Protein AF-A0AAU3L095-F1 (afdb_monomer_lite)

Radius of gyration: 28.67 Å; chains: 1; bounding box: 86×50×58 Å

Sequence (293 aa):
MWFRIGAVLDLADAGPAIMKELERRGIISNSSDAFGRLYRLYEAVRVPKPMNYFLVDDQDPDKVLEIFVRVNSGGTTLSYSDLLLSMATNQWKELDAREEVRSLVTELNSNAGRQFSFSKDVVLKTALAIADVDVRFKVTNFTQGNMAKVEAAWPQIKGALLQAATLLQQFGFTDRNLTANSVIIPVAHYLHLRGATDSYLNSSADAADRSVLQGWVTRSLIKRGIWGSGLDTTLTRLREVLTGNTIGSFPAVEIEAAVAAVGKSLSFDAAEIDELLNLKYAGQRTFSVLSVL

Foldseek 3Di:
DDDDLVCLVVQPDLPVSQQVVCVVVVNDPVSVVSSVVSSVSNCVPPVDDDDPDDDDPDPFPQVVLVVVQVVCVVDPRDDLLNVLLVLLCVLDDPDRSVVLLVVLQCCLDPPPNAHARADSLLLVLLLCLQLVFQSDSGSVRSDSVNSVSSNVCVVLSSQLLNVLSVLCVVLVDHHQQQQASNLSSLSSNLCSLQVHDVCCSPPPVNVVQSVLSSLLSLLCRLQPPLCDPPNSVLSVQSSVQSVVCSDDGDPSVSSQVSCVVVVRHSDDDPVSVVVLVPDDPSHSSVVSSVSVD

Structure (mmCIF, N/CA/C/O backbone):
data_AF-A0AAU3L095-F1
#
_entry.id   AF-A0AAU3L095-F1
#
loop_
_atom_site.group_PDB
_atom_site.id
_atom_site.type_symbol
_atom_site.label_atom_id
_atom_site.label_alt_id
_atom_site.label_comp_id
_atom_site.label_asym_id
_atom_site.label_entity_id
_atom_site.label_seq_id
_atom_site.pdbx_PDB_ins_code
_atom_site.Cartn_x
_atom_site.Cartn_y
_atom_site.Cartn_z
_atom_site.occupancy
_atom_site.B_iso_or_equiv
_atom_site.auth_seq_id
_atom_site.auth_comp_id
_atom_site.auth_asym_id
_atom_site.auth_atom_id
_atom_site.pdbx_PDB_model_num
ATOM 1 N N . MET A 1 1 ? 56.750 -9.928 -16.706 1.00 63.06 1 MET A N 1
ATOM 2 C CA . MET A 1 1 ? 56.769 -8.956 -17.820 1.00 63.06 1 MET A CA 1
ATOM 3 C C . MET A 1 1 ? 55.719 -7.896 -17.546 1.00 63.06 1 MET A C 1
ATOM 5 O O . MET A 1 1 ? 54.590 -8.262 -17.249 1.00 63.06 1 MET A O 1
ATOM 9 N N . TRP A 1 2 ? 56.086 -6.619 -17.631 1.00 76.69 2 TRP A N 1
ATOM 10 C CA . TRP A 1 2 ? 55.124 -5.518 -17.649 1.00 76.69 2 TRP A CA 1
ATOM 11 C C . TRP A 1 2 ? 54.752 -5.201 -19.101 1.00 76.69 2 TRP A C 1
ATOM 13 O O . TRP A 1 2 ? 55.631 -5.000 -19.941 1.00 76.69 2 TRP A O 1
ATOM 23 N N . PHE A 1 3 ? 53.455 -5.175 -19.400 1.00 84.25 3 PHE A N 1
ATOM 24 C CA . PHE A 1 3 ? 52.911 -4.798 -20.703 1.00 84.25 3 PHE A CA 1
ATOM 25 C C . PHE A 1 3 ? 51.840 -3.727 -20.488 1.00 84.25 3 PHE A C 1
ATOM 27 O O . PHE A 1 3 ? 50.967 -3.879 -19.635 1.00 84.25 3 PHE A O 1
ATOM 34 N N . ARG A 1 4 ? 51.923 -2.616 -21.227 1.00 87.31 4 ARG A N 1
ATOM 35 C CA . ARG A 1 4 ? 50.953 -1.521 -21.117 1.00 87.31 4 ARG A CA 1
ATOM 36 C C . ARG A 1 4 ? 49.634 -1.985 -21.726 1.00 87.31 4 ARG A C 1
ATOM 38 O O . ARG A 1 4 ? 49.596 -2.242 -22.920 1.00 87.31 4 ARG A O 1
ATOM 45 N N . ILE A 1 5 ? 48.564 -2.026 -20.931 1.00 86.00 5 ILE A N 1
ATOM 46 C CA . ILE A 1 5 ? 47.248 -2.531 -21.366 1.00 86.00 5 ILE A CA 1
ATOM 47 C C . ILE A 1 5 ? 46.792 -1.861 -22.669 1.00 86.00 5 ILE A C 1
ATOM 49 O O . ILE A 1 5 ? 46.447 -2.556 -23.613 1.00 86.00 5 ILE A O 1
ATOM 53 N N . GLY A 1 6 ? 46.887 -0.530 -22.767 1.00 86.25 6 GLY A N 1
ATOM 54 C CA . GLY A 1 6 ? 46.484 0.201 -23.976 1.00 86.25 6 GLY A CA 1
ATOM 55 C C . GLY A 1 6 ? 47.236 -0.197 -25.253 1.00 86.25 6 GLY A C 1
ATOM 56 O O . GLY A 1 6 ? 46.652 -0.140 -26.325 1.00 86.25 6 GLY A O 1
ATOM 57 N N . ALA A 1 7 ? 48.480 -0.680 -25.151 1.00 89.62 7 ALA A N 1
ATOM 58 C CA . ALA A 1 7 ? 49.262 -1.111 -26.315 1.00 89.62 7 ALA A CA 1
ATOM 59 C C . ALA A 1 7 ? 48.742 -2.422 -26.935 1.00 89.62 7 ALA A C 1
ATOM 61 O O . ALA A 1 7 ? 49.151 -2.795 -28.030 1.00 89.62 7 ALA A O 1
ATOM 62 N N . VAL A 1 8 ? 47.830 -3.136 -26.259 1.00 91.00 8 VAL A N 1
ATOM 63 C CA . VAL A 1 8 ? 47.180 -4.325 -26.831 1.00 91.00 8 VAL A CA 1
ATOM 64 C C . VAL A 1 8 ? 46.277 -3.954 -28.014 1.00 91.00 8 VAL A C 1
ATOM 66 O O . VAL A 1 8 ? 46.067 -4.772 -28.906 1.00 91.00 8 VAL A O 1
ATOM 69 N N . LEU A 1 9 ? 45.778 -2.710 -28.048 1.00 87.25 9 LEU A N 1
ATOM 70 C CA . LEU A 1 9 ? 44.945 -2.174 -29.129 1.00 87.25 9 LEU A CA 1
ATOM 71 C C . LEU A 1 9 ? 45.734 -1.938 -30.425 1.00 87.25 9 LEU A C 1
ATOM 73 O O . LEU A 1 9 ? 45.134 -1.844 -31.494 1.00 87.25 9 LEU A O 1
ATOM 77 N N . ASP A 1 10 ? 47.063 -1.910 -30.343 1.00 90.25 10 ASP A N 1
ATOM 78 C CA . ASP A 1 10 ? 47.949 -1.730 -31.494 1.00 90.25 10 ASP A CA 1
ATOM 79 C C . ASP A 1 10 ? 48.382 -3.074 -32.112 1.00 90.25 10 ASP A C 1
ATOM 81 O O . ASP A 1 10 ? 48.995 -3.110 -33.179 1.00 90.25 10 ASP A O 1
ATOM 85 N N . LEU A 1 11 ? 48.057 -4.205 -31.469 1.00 90.69 11 LEU A N 1
ATOM 86 C CA . LEU A 1 11 ? 48.354 -5.541 -31.991 1.00 90.69 11 LEU A CA 1
ATOM 87 C C . LEU A 1 11 ? 47.348 -5.922 -33.078 1.00 90.69 11 LEU A C 1
ATOM 89 O O . LEU A 1 11 ? 46.152 -6.033 -32.803 1.00 90.69 11 LEU A O 1
ATOM 93 N N . ALA A 1 12 ? 47.835 -6.149 -34.298 1.00 88.44 12 ALA A N 1
ATOM 94 C CA . ALA A 1 12 ? 46.995 -6.441 -35.460 1.00 88.44 12 ALA A CA 1
ATOM 95 C C . ALA A 1 12 ? 46.213 -7.763 -35.335 1.00 88.44 12 ALA A C 1
ATOM 97 O O . ALA A 1 12 ? 45.077 -7.850 -35.793 1.00 88.44 12 ALA A O 1
ATOM 98 N N . ASP A 1 13 ? 46.786 -8.770 -34.677 1.00 88.31 13 ASP A N 1
ATOM 99 C CA . ASP A 1 13 ? 46.224 -10.116 -34.554 1.00 88.31 13 ASP A CA 1
ATOM 100 C C . ASP A 1 13 ? 46.664 -10.798 -33.242 1.00 88.31 13 ASP A C 1
ATOM 102 O O . ASP A 1 13 ? 47.565 -10.329 -32.542 1.00 88.31 13 ASP A O 1
ATOM 106 N N . ALA A 1 14 ? 46.010 -11.911 -32.901 1.00 86.75 14 ALA A N 1
ATOM 107 C CA . ALA A 1 14 ? 46.263 -12.671 -31.677 1.00 86.75 14 ALA A CA 1
ATOM 108 C C . ALA A 1 14 ? 47.428 -13.681 -31.791 1.00 86.75 14 ALA A C 1
ATOM 110 O O . ALA A 1 14 ? 47.605 -14.507 -30.900 1.00 86.75 14 ALA A O 1
ATOM 111 N N . GLY A 1 15 ? 48.192 -13.677 -32.887 1.00 87.19 15 GLY A N 1
ATOM 112 C CA . GLY A 1 15 ? 49.210 -14.687 -33.182 1.00 87.19 15 GLY A CA 1
ATOM 113 C C . GLY A 1 15 ? 50.525 -14.048 -33.638 1.00 87.19 15 GLY A C 1
ATOM 114 O O . GLY A 1 15 ? 51.344 -13.707 -32.779 1.00 87.19 15 GLY A O 1
ATOM 115 N N . PRO A 1 16 ? 50.759 -13.889 -34.956 1.00 90.00 16 PRO A N 1
ATOM 116 C CA . PRO A 1 16 ? 51.935 -13.205 -35.500 1.00 90.00 16 PRO A CA 1
ATOM 117 C C . PRO A 1 16 ? 52.301 -11.870 -34.831 1.00 90.00 16 PRO A C 1
ATOM 119 O O . PRO A 1 16 ? 53.475 -11.646 -34.532 1.00 90.00 16 PRO A O 1
ATOM 122 N N . ALA A 1 17 ? 51.335 -10.988 -34.554 1.00 89.88 17 ALA A N 1
ATOM 123 C CA . ALA A 1 17 ? 51.616 -9.686 -33.943 1.00 89.88 17 ALA A CA 1
ATOM 124 C C . ALA A 1 17 ? 52.075 -9.812 -32.480 1.00 89.88 17 ALA A C 1
ATOM 126 O O . ALA A 1 17 ? 52.988 -9.101 -32.055 1.00 89.88 17 ALA A O 1
ATOM 127 N N . ILE A 1 18 ? 51.491 -10.748 -31.725 1.00 90.31 18 ILE A N 1
ATOM 128 C CA . ILE A 1 18 ? 51.916 -11.074 -30.356 1.00 90.31 18 ILE A CA 1
ATOM 129 C C . ILE A 1 18 ? 53.338 -11.643 -30.368 1.00 90.31 18 ILE A C 1
ATOM 131 O O . ILE A 1 18 ? 54.179 -11.193 -29.592 1.00 90.31 18 ILE A O 1
ATOM 135 N N . MET A 1 19 ? 53.632 -12.581 -31.271 1.00 87.06 19 MET A N 1
ATOM 136 C CA . MET A 1 19 ? 54.967 -13.177 -31.408 1.00 87.06 19 MET A CA 1
ATOM 137 C C . MET A 1 19 ? 56.024 -12.127 -31.753 1.00 87.06 19 MET A C 1
ATOM 139 O O . MET A 1 19 ? 57.038 -12.030 -31.063 1.00 87.06 19 MET A O 1
ATOM 143 N N . LYS A 1 20 ? 55.745 -11.262 -32.735 1.00 88.38 20 LYS A N 1
ATOM 144 C CA . LYS A 1 20 ? 56.638 -10.160 -33.122 1.00 88.38 20 LYS A CA 1
ATOM 145 C C . LYS A 1 20 ? 56.901 -9.194 -31.965 1.00 88.38 20 LYS A C 1
ATOM 147 O O . LYS A 1 20 ? 58.015 -8.701 -31.804 1.00 88.38 20 LYS A O 1
ATOM 152 N N . GLU A 1 21 ? 55.891 -8.922 -31.142 1.00 88.56 21 GLU A N 1
ATOM 153 C CA . GLU A 1 21 ? 56.023 -8.050 -29.974 1.00 88.56 21 GLU A CA 1
ATOM 154 C C . GLU A 1 21 ? 56.846 -8.691 -28.843 1.00 88.56 21 GLU A C 1
ATOM 156 O O . GLU A 1 21 ? 57.577 -7.990 -28.137 1.00 88.56 21 GLU A O 1
ATOM 161 N N . LEU A 1 22 ? 56.775 -10.015 -28.682 1.00 88.31 22 LEU A N 1
ATOM 162 C CA . LEU A 1 22 ? 57.611 -10.766 -27.741 1.00 88.31 22 LEU A CA 1
ATOM 163 C C . LEU A 1 22 ? 59.068 -10.854 -28.216 1.00 88.31 22 LEU A C 1
ATOM 165 O O . LEU A 1 22 ? 59.983 -10.624 -27.419 1.00 88.31 22 LEU A O 1
ATOM 169 N N . GLU A 1 23 ? 59.284 -11.098 -29.510 1.00 87.06 23 GLU A N 1
ATOM 170 C CA . GLU A 1 23 ? 60.606 -11.105 -30.151 1.00 87.06 23 GLU A CA 1
ATOM 171 C C . GLU A 1 23 ? 61.287 -9.739 -30.055 1.00 87.06 23 GLU A C 1
ATOM 173 O O . GLU A 1 23 ? 62.433 -9.650 -29.614 1.00 87.06 23 GLU A O 1
ATOM 178 N N . ARG A 1 24 ? 60.560 -8.652 -30.357 1.00 86.25 24 ARG A N 1
ATOM 179 C CA . ARG A 1 24 ? 61.052 -7.269 -30.221 1.00 86.25 24 ARG A CA 1
ATOM 180 C C . ARG A 1 24 ? 61.555 -6.962 -28.809 1.00 86.25 24 ARG A C 1
ATOM 182 O O . ARG A 1 24 ? 62.415 -6.104 -28.627 1.00 86.25 24 ARG A O 1
ATOM 189 N N . ARG A 1 25 ? 61.007 -7.639 -27.801 1.00 85.94 25 ARG A N 1
ATOM 190 C CA . ARG A 1 25 ? 61.359 -7.463 -26.386 1.00 85.94 25 ARG A CA 1
ATOM 191 C C . ARG A 1 25 ? 62.380 -8.486 -25.883 1.00 85.94 25 ARG A C 1
ATOM 193 O O . ARG A 1 25 ? 62.674 -8.485 -24.691 1.00 85.94 25 ARG A O 1
ATOM 200 N N . GLY A 1 26 ? 62.908 -9.344 -26.758 1.00 84.06 26 GLY A N 1
ATOM 201 C CA . GLY A 1 26 ? 63.912 -10.352 -26.415 1.00 84.06 26 GLY A CA 1
ATOM 202 C C . GLY A 1 26 ? 63.378 -11.507 -25.563 1.00 84.06 26 GLY A C 1
ATOM 203 O O . GLY A 1 26 ? 64.153 -12.178 -24.886 1.00 84.06 26 GLY A O 1
ATOM 204 N N . ILE A 1 27 ? 62.063 -11.750 -25.562 1.00 81.31 27 ILE A N 1
ATOM 205 C CA . ILE A 1 27 ? 61.425 -12.788 -24.738 1.00 81.31 27 ILE A CA 1
ATOM 206 C C . ILE A 1 27 ? 61.278 -14.065 -25.572 1.00 81.31 27 ILE A C 1
ATOM 208 O O . ILE A 1 27 ? 60.199 -14.390 -26.059 1.00 81.31 27 ILE A O 1
ATOM 212 N N . ILE A 1 28 ? 62.394 -14.775 -25.754 1.00 69.25 28 ILE A N 1
ATOM 213 C CA . ILE A 1 28 ? 62.486 -15.951 -26.642 1.00 69.25 28 ILE A CA 1
ATOM 214 C C . ILE A 1 28 ? 62.453 -17.265 -25.838 1.00 69.25 28 ILE A C 1
ATOM 216 O O . ILE A 1 28 ? 61.847 -18.243 -26.262 1.00 69.25 28 ILE A O 1
ATOM 220 N N . SER A 1 29 ? 63.040 -17.282 -24.638 1.00 58.03 29 SER A N 1
ATOM 221 C CA . SER A 1 29 ? 63.261 -18.487 -23.820 1.00 58.03 29 SER A CA 1
ATOM 222 C C . SER A 1 29 ? 62.079 -18.915 -22.931 1.00 58.03 29 SER A C 1
ATOM 224 O O . SER A 1 29 ? 62.039 -20.065 -22.516 1.00 58.03 29 SER A O 1
ATOM 226 N N . ASN A 1 30 ? 61.096 -18.035 -22.690 1.00 60.47 30 ASN A N 1
ATOM 227 C CA . ASN A 1 30 ? 59.830 -18.318 -21.974 1.00 60.47 30 ASN A CA 1
ATOM 228 C C . ASN A 1 30 ? 58.599 -17.957 -22.837 1.00 60.47 30 ASN A C 1
ATOM 230 O O . ASN A 1 30 ? 57.579 -17.466 -22.343 1.00 60.47 30 ASN A O 1
ATOM 234 N N . SER A 1 31 ? 58.722 -18.139 -24.154 1.00 66.81 31 SER A N 1
ATOM 235 C CA . SER A 1 31 ? 57.778 -17.637 -25.161 1.00 66.81 31 SER A CA 1
ATOM 236 C C . SER A 1 31 ? 56.351 -18.154 -24.970 1.00 66.81 31 SER A C 1
ATOM 238 O O . SER A 1 31 ? 55.423 -17.364 -25.085 1.00 66.81 31 SER A O 1
ATOM 240 N N . SER A 1 32 ? 56.160 -19.420 -24.584 1.00 77.19 32 SER A N 1
ATOM 241 C CA . SER A 1 32 ? 54.823 -20.014 -24.400 1.00 77.19 32 SER A CA 1
ATOM 242 C C . SER A 1 32 ? 54.002 -19.326 -23.300 1.00 77.19 32 SER A C 1
ATOM 244 O O . SER A 1 32 ? 52.844 -18.964 -23.512 1.00 77.19 32 SER A O 1
ATOM 246 N N . ASP A 1 33 ? 54.598 -19.075 -22.133 1.00 83.12 33 ASP A N 1
ATOM 247 C CA . ASP A 1 33 ? 53.894 -18.448 -21.005 1.00 83.12 33 ASP A CA 1
ATOM 248 C C . ASP A 1 33 ? 53.653 -16.955 -21.233 1.00 83.12 33 ASP A C 1
ATOM 250 O O . ASP A 1 33 ? 52.604 -16.414 -20.867 1.00 83.12 33 ASP A O 1
ATOM 254 N N . ALA A 1 34 ? 54.629 -16.272 -21.835 1.00 85.00 34 ALA A N 1
ATOM 255 C CA . ALA A 1 34 ? 54.503 -14.864 -22.189 1.00 85.00 34 ALA A CA 1
ATOM 256 C C . ALA A 1 34 ? 53.440 -14.663 -23.279 1.00 85.00 34 ALA A C 1
ATOM 258 O O . ALA A 1 34 ? 52.599 -13.768 -23.156 1.00 85.00 34 ALA A O 1
ATOM 259 N N . PHE A 1 35 ? 53.425 -15.546 -24.280 1.00 89.00 35 PHE A N 1
ATOM 260 C CA . PHE A 1 35 ? 52.405 -15.601 -25.317 1.00 89.00 35 PHE A CA 1
ATOM 261 C C . PHE A 1 35 ? 51.031 -15.861 -24.713 1.00 89.00 35 PHE A C 1
ATOM 263 O O . PHE A 1 35 ? 50.129 -15.060 -24.922 1.00 89.00 35 PHE A O 1
ATOM 270 N N . GLY A 1 36 ? 50.873 -16.895 -23.881 1.00 88.62 36 GLY A N 1
ATOM 271 C CA . GLY A 1 36 ? 49.588 -17.217 -23.257 1.00 88.62 36 GLY A CA 1
ATOM 272 C C . GLY A 1 36 ? 49.012 -16.067 -22.421 1.00 88.62 36 GLY A C 1
ATOM 273 O O . GLY A 1 36 ? 47.805 -15.826 -22.439 1.00 88.62 36 GLY A O 1
ATOM 274 N N . ARG A 1 37 ? 49.858 -15.304 -21.715 1.00 89.00 37 ARG A N 1
ATOM 275 C CA . ARG A 1 37 ? 49.421 -14.124 -20.945 1.00 89.00 37 ARG A CA 1
ATOM 276 C C . ARG A 1 37 ? 48.991 -12.967 -21.842 1.00 89.00 37 ARG A C 1
ATOM 278 O O . ARG A 1 37 ? 47.957 -12.356 -21.573 1.00 89.00 37 ARG A O 1
ATOM 285 N N . LEU A 1 38 ? 49.763 -12.664 -22.885 1.00 89.44 38 LEU A N 1
ATOM 286 C CA . LEU A 1 38 ? 49.441 -11.579 -23.812 1.00 89.44 38 LEU A CA 1
ATOM 287 C C . LEU A 1 38 ? 48.240 -11.936 -24.701 1.00 89.44 38 LEU A C 1
ATOM 289 O O . LEU A 1 38 ? 47.406 -11.076 -24.958 1.00 89.44 38 LEU A O 1
ATOM 293 N N . TYR A 1 39 ? 48.090 -13.209 -25.065 1.00 91.56 39 TYR A N 1
ATOM 294 C CA . TYR A 1 39 ? 46.927 -13.752 -25.762 1.00 91.56 39 TYR A CA 1
ATOM 295 C C . TYR A 1 39 ? 45.648 -13.594 -24.937 1.00 91.56 39 TYR A C 1
ATOM 297 O O . TYR A 1 39 ? 44.670 -13.048 -25.434 1.00 91.56 39 TYR A O 1
ATOM 305 N N . ARG A 1 40 ? 45.659 -13.965 -23.648 1.00 90.38 40 ARG A N 1
ATOM 306 C CA . ARG A 1 40 ? 44.499 -13.752 -22.758 1.00 90.38 40 ARG A CA 1
ATOM 307 C C . ARG A 1 40 ? 44.133 -12.275 -22.616 1.00 90.38 40 ARG A C 1
ATOM 309 O O . ARG A 1 40 ? 42.955 -11.941 -22.549 1.00 90.38 40 ARG A O 1
ATOM 316 N N . LEU A 1 41 ? 45.130 -11.390 -22.560 1.00 89.19 41 LEU A N 1
ATOM 317 C CA . LEU A 1 41 ? 44.893 -9.945 -22.532 1.00 89.19 41 LEU A CA 1
ATOM 318 C C . LEU A 1 41 ? 44.297 -9.450 -23.858 1.00 89.19 41 LEU A C 1
ATOM 320 O O . LEU A 1 41 ? 43.358 -8.659 -23.842 1.00 89.19 41 LEU A O 1
ATOM 324 N N . TYR A 1 42 ? 44.822 -9.926 -24.989 1.00 91.62 42 TYR A N 1
ATOM 325 C CA . TYR A 1 42 ? 44.300 -9.627 -26.320 1.00 91.62 42 TYR A CA 1
ATOM 326 C C . TYR A 1 42 ? 42.843 -10.072 -26.444 1.00 91.62 42 TYR A C 1
ATOM 328 O O . TYR A 1 42 ? 41.997 -9.278 -26.837 1.00 91.62 42 TYR A O 1
ATOM 336 N N . GLU A 1 43 ? 42.531 -11.305 -26.051 1.00 90.81 43 GLU A N 1
ATOM 337 C CA . GLU A 1 43 ? 41.175 -11.849 -26.083 1.00 90.81 43 GLU A CA 1
ATOM 338 C C . GLU A 1 43 ? 40.225 -11.035 -25.196 1.00 90.81 43 GLU A C 1
ATOM 340 O O . GLU A 1 43 ? 39.176 -10.596 -25.655 1.00 90.81 43 GLU A O 1
ATOM 345 N N . ALA A 1 44 ? 40.621 -10.734 -23.957 1.00 86.88 44 ALA A N 1
ATOM 346 C CA . ALA A 1 44 ? 39.785 -9.985 -23.021 1.00 86.88 44 ALA A CA 1
ATOM 347 C C . ALA A 1 44 ? 39.447 -8.554 -23.480 1.00 86.88 44 ALA A C 1
ATOM 349 O O . ALA A 1 44 ? 38.411 -8.026 -23.080 1.00 86.88 44 ALA A O 1
ATOM 350 N N . VAL A 1 45 ? 40.319 -7.920 -24.272 1.00 86.56 45 VAL A N 1
ATOM 351 C CA . VAL A 1 45 ? 40.169 -6.514 -24.687 1.00 86.56 45 VAL A CA 1
ATOM 352 C C . VAL A 1 45 ? 39.660 -6.376 -26.122 1.00 86.56 45 VAL A C 1
ATOM 354 O O . VAL A 1 45 ? 38.868 -5.478 -26.399 1.00 86.56 45 VAL A O 1
ATOM 357 N N . ARG A 1 46 ? 40.119 -7.227 -27.048 1.00 87.00 46 ARG A N 1
ATOM 358 C CA . ARG A 1 46 ? 39.841 -7.101 -28.488 1.00 87.00 46 ARG A CA 1
ATOM 359 C C . ARG A 1 46 ? 38.821 -8.087 -29.023 1.00 87.00 46 ARG A C 1
ATOM 361 O O . ARG A 1 46 ? 38.267 -7.811 -30.083 1.00 87.00 46 ARG A O 1
ATOM 368 N N . VAL A 1 47 ? 38.587 -9.213 -28.351 1.00 82.56 47 VAL A N 1
ATOM 369 C CA . VAL A 1 47 ? 37.564 -10.168 -28.784 1.00 82.56 47 VAL A CA 1
ATOM 370 C C . VAL A 1 47 ? 36.263 -9.796 -28.076 1.00 82.56 47 VAL A C 1
ATOM 372 O O . VAL A 1 47 ? 36.134 -10.024 -26.870 1.00 82.56 47 VAL A O 1
ATOM 375 N N . PRO A 1 48 ? 35.294 -9.181 -28.781 1.00 72.44 48 PRO A N 1
ATOM 376 C CA . PRO A 1 48 ? 34.018 -8.850 -28.175 1.00 72.44 48 PRO A CA 1
ATOM 377 C C . PRO A 1 48 ? 33.338 -10.149 -27.751 1.00 72.44 48 PRO A C 1
ATOM 379 O O . PRO A 1 48 ? 33.050 -11.019 -28.574 1.00 72.44 48 PRO A O 1
ATOM 382 N N . LYS A 1 49 ? 33.071 -10.291 -26.452 1.00 72.06 49 LYS A N 1
ATOM 383 C CA . LYS A 1 49 ? 32.170 -11.344 -25.988 1.00 72.06 49 LYS A CA 1
ATOM 384 C C . LYS A 1 49 ? 30.790 -11.049 -26.575 1.00 72.06 49 LYS A C 1
ATOM 386 O O . LYS A 1 49 ? 30.360 -9.896 -26.484 1.00 72.06 49 LYS A O 1
ATOM 391 N N . PRO A 1 50 ? 30.092 -12.037 -27.159 1.00 66.50 50 PRO A N 1
ATOM 392 C CA . PRO A 1 50 ? 28.726 -11.827 -27.603 1.00 66.50 50 PRO A CA 1
ATOM 393 C C . PRO A 1 50 ? 27.893 -11.422 -26.385 1.00 66.50 50 PRO A C 1
ATOM 395 O O . PRO A 1 50 ? 27.634 -12.227 -25.491 1.00 66.50 50 PRO A O 1
ATOM 398 N N . MET A 1 51 ? 27.528 -10.143 -26.311 1.00 58.88 51 MET A N 1
ATOM 399 C CA . MET A 1 51 ? 26.477 -9.708 -25.410 1.00 58.88 51 MET A CA 1
ATOM 400 C C . MET A 1 51 ? 25.174 -10.136 -26.062 1.00 58.88 51 MET A C 1
ATOM 402 O O . MET A 1 51 ? 24.888 -9.726 -27.184 1.00 58.88 51 MET A O 1
ATOM 406 N N . ASN A 1 52 ? 24.400 -10.974 -25.379 1.00 60.44 52 ASN A N 1
ATOM 407 C CA . ASN A 1 52 ? 23.021 -11.203 -25.779 1.00 60.44 52 ASN A CA 1
ATOM 408 C C . ASN A 1 52 ? 22.287 -9.872 -25.622 1.00 60.44 52 ASN A C 1
ATOM 410 O O . ASN A 1 52 ? 21.979 -9.459 -24.505 1.00 60.44 52 ASN A O 1
ATOM 414 N N . TYR A 1 53 ? 22.062 -9.185 -26.735 1.00 65.44 53 TYR A N 1
ATOM 415 C CA . TYR A 1 53 ? 21.182 -8.036 -26.795 1.00 65.44 53 TYR A CA 1
ATOM 416 C C . TYR A 1 53 ? 19.902 -8.471 -27.497 1.00 65.44 53 TYR A C 1
ATOM 418 O O . TYR A 1 53 ? 19.927 -9.210 -28.480 1.00 65.44 53 TYR A O 1
ATOM 426 N N . PHE A 1 54 ? 18.777 -8.022 -26.965 1.00 63.41 54 PHE A N 1
ATOM 427 C CA . PHE A 1 54 ? 17.481 -8.167 -27.599 1.00 63.41 54 PHE A CA 1
ATOM 428 C C . PHE A 1 54 ? 17.045 -6.760 -27.978 1.00 63.41 54 PHE A C 1
ATOM 430 O O . PHE A 1 54 ? 17.003 -5.881 -27.116 1.00 63.41 54 PHE A O 1
ATOM 437 N N . LEU A 1 55 ? 16.789 -6.531 -29.265 1.00 64.62 55 LEU A N 1
ATOM 438 C CA . LEU A 1 55 ? 16.180 -5.284 -29.702 1.00 64.62 55 LEU A CA 1
ATOM 439 C C . LEU A 1 55 ? 14.707 -5.331 -29.294 1.00 64.62 55 LEU A C 1
ATOM 441 O O . LEU A 1 55 ? 13.991 -6.267 -29.647 1.00 64.62 55 LEU A O 1
ATOM 445 N N . VAL A 1 56 ? 14.284 -4.359 -28.494 1.00 65.62 56 VAL A N 1
ATOM 446 C CA . VAL A 1 56 ? 12.885 -4.190 -28.111 1.00 65.62 56 VAL A CA 1
ATOM 447 C C . VAL A 1 56 ? 12.336 -3.074 -28.984 1.00 65.62 56 VAL A C 1
ATOM 449 O O . VAL A 1 56 ? 12.647 -1.909 -28.758 1.00 65.62 56 VAL A O 1
ATOM 452 N N . ASP A 1 57 ? 11.558 -3.441 -30.000 1.00 73.50 57 ASP A N 1
ATOM 453 C CA . ASP A 1 57 ? 10.913 -2.478 -30.907 1.00 73.50 57 ASP A CA 1
ATOM 454 C C . ASP A 1 57 ? 9.657 -1.835 -30.287 1.00 73.50 57 ASP A C 1
ATOM 456 O O . ASP A 1 57 ? 9.109 -0.870 -30.817 1.00 73.50 57 ASP A O 1
ATOM 460 N N . ASP A 1 58 ? 9.194 -2.375 -29.156 1.00 71.44 58 ASP A N 1
ATOM 461 C CA . ASP A 1 58 ? 8.043 -1.876 -28.412 1.00 71.44 58 ASP A CA 1
ATOM 462 C C . ASP A 1 58 ? 8.453 -0.724 -27.481 1.00 71.44 58 ASP A C 1
ATOM 464 O O . ASP A 1 58 ? 9.312 -0.884 -26.613 1.00 71.44 58 ASP A O 1
ATOM 468 N N . GLN A 1 59 ? 7.826 0.441 -27.659 1.00 68.06 59 GLN A N 1
ATOM 469 C CA . GLN A 1 59 ? 8.066 1.631 -26.839 1.00 68.06 59 GLN A CA 1
ATOM 470 C C . GLN A 1 59 ? 7.231 1.661 -25.552 1.00 68.06 59 GLN A C 1
ATOM 472 O O . GLN A 1 59 ? 7.199 2.697 -24.889 1.00 68.06 59 GLN A O 1
ATOM 477 N N . ASP A 1 60 ? 6.556 0.564 -25.192 1.00 78.31 60 ASP A N 1
ATOM 478 C CA . ASP A 1 60 ? 5.832 0.445 -23.928 1.00 78.31 60 ASP A CA 1
ATOM 479 C C . ASP A 1 60 ? 6.769 0.707 -22.725 1.00 78.31 60 ASP A C 1
ATOM 481 O O . ASP A 1 60 ? 7.655 -0.110 -22.429 1.00 78.31 60 ASP A O 1
ATOM 485 N N . PRO A 1 61 ? 6.578 1.828 -21.999 1.00 72.81 61 PRO A N 1
ATOM 486 C CA . PRO A 1 61 ? 7.416 2.181 -20.862 1.00 72.81 61 PRO A CA 1
ATOM 487 C C . PRO A 1 61 ? 7.390 1.128 -19.748 1.00 72.81 61 PRO A C 1
ATOM 489 O O . PRO A 1 61 ? 8.399 0.958 -19.062 1.00 72.81 61 PRO A O 1
ATOM 492 N N . ASP A 1 62 ? 6.277 0.400 -19.584 1.00 75.31 62 ASP A N 1
ATOM 493 C CA . ASP A 1 62 ? 6.156 -0.665 -18.583 1.00 75.31 62 ASP A CA 1
ATOM 494 C C . ASP A 1 62 ? 7.094 -1.838 -18.914 1.00 75.31 62 ASP A C 1
ATOM 496 O O . ASP A 1 62 ? 7.796 -2.342 -18.034 1.00 75.31 62 ASP A O 1
ATOM 500 N N . LYS A 1 63 ? 7.192 -2.226 -20.194 1.00 77.25 63 LYS A N 1
ATOM 501 C CA . LYS A 1 63 ? 8.106 -3.293 -20.645 1.00 77.25 63 LYS A CA 1
ATOM 502 C C . LYS A 1 63 ? 9.566 -2.892 -20.507 1.00 77.25 63 LYS A C 1
ATOM 504 O O . LYS A 1 63 ? 10.386 -3.692 -20.055 1.00 77.25 63 LYS A O 1
ATOM 509 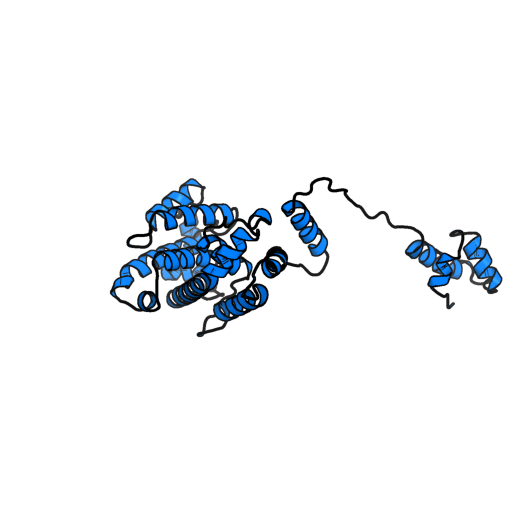N N . VAL A 1 64 ? 9.901 -1.654 -20.876 1.00 75.44 64 VAL A N 1
ATOM 510 C CA . VAL A 1 64 ? 11.261 -1.118 -20.705 1.00 75.44 64 VAL A CA 1
ATOM 511 C C . VAL A 1 64 ? 11.656 -1.149 -19.229 1.00 75.44 64 VAL A C 1
ATOM 513 O O . VAL A 1 64 ? 12.765 -1.570 -18.890 1.00 75.44 64 VAL A O 1
ATOM 516 N N . LEU A 1 65 ? 10.735 -0.762 -18.344 1.00 74.19 65 LEU A N 1
ATOM 517 C CA . LEU A 1 65 ? 10.960 -0.767 -16.906 1.00 74.19 65 LEU A CA 1
ATOM 518 C C . LEU A 1 65 ? 11.130 -2.188 -16.345 1.00 74.19 65 LEU A C 1
ATOM 520 O O . LEU A 1 65 ? 12.039 -2.430 -15.550 1.00 74.19 65 LEU A O 1
ATOM 524 N N . GLU A 1 66 ? 10.306 -3.142 -16.780 1.00 75.19 66 GLU A N 1
ATOM 525 C CA . GLU A 1 66 ? 10.411 -4.549 -16.380 1.00 75.19 66 GLU A CA 1
ATOM 526 C C . GLU A 1 66 ? 11.762 -5.157 -16.790 1.00 75.19 66 GLU A C 1
ATOM 528 O O . GLU A 1 66 ? 12.436 -5.805 -15.980 1.00 75.19 66 GLU A O 1
ATOM 533 N N . ILE A 1 67 ? 12.212 -4.885 -18.020 1.00 76.12 67 ILE A N 1
ATOM 534 C CA . ILE A 1 67 ? 13.539 -5.289 -18.502 1.00 76.12 67 ILE A CA 1
ATOM 535 C C . ILE A 1 67 ? 14.630 -4.650 -17.645 1.00 76.12 67 ILE A C 1
ATOM 537 O O . ILE A 1 67 ? 15.562 -5.341 -17.228 1.00 76.12 67 ILE A O 1
ATOM 541 N N . PHE A 1 68 ? 14.512 -3.357 -17.336 1.00 73.25 68 PHE A N 1
ATOM 542 C CA . PHE A 1 68 ? 15.481 -2.653 -16.502 1.00 73.25 68 PHE A CA 1
ATOM 543 C C . PHE A 1 68 ? 15.600 -3.284 -15.110 1.00 73.25 68 PHE A C 1
ATOM 545 O O . PHE A 1 68 ? 16.715 -3.539 -14.650 1.00 73.25 68 PHE A O 1
ATOM 552 N N . VAL A 1 69 ? 14.480 -3.588 -14.447 1.00 70.44 69 VAL A N 1
ATOM 553 C CA . VAL A 1 69 ? 14.482 -4.264 -13.139 1.00 70.44 69 VAL A CA 1
ATOM 554 C C . VAL A 1 69 ? 15.118 -5.648 -13.247 1.00 70.44 69 VAL A C 1
ATOM 556 O O . VAL A 1 69 ? 15.977 -5.996 -12.435 1.00 70.44 69 VAL A O 1
ATOM 559 N N . ARG A 1 70 ? 14.771 -6.424 -14.281 1.00 74.31 70 ARG A N 1
ATOM 560 C CA . ARG A 1 70 ? 15.336 -7.760 -14.503 1.00 74.31 70 ARG A CA 1
ATOM 561 C C . ARG A 1 70 ? 16.849 -7.721 -14.722 1.00 74.31 70 ARG A C 1
ATOM 563 O O . ARG A 1 70 ? 17.556 -8.546 -14.154 1.00 74.31 70 ARG A O 1
ATOM 570 N N . VAL A 1 71 ? 17.364 -6.765 -15.490 1.00 71.88 71 VAL A N 1
ATOM 571 C CA . VAL A 1 71 ? 18.810 -6.626 -15.739 1.00 71.88 71 VAL A CA 1
ATOM 572 C C . VAL A 1 71 ? 19.546 -6.127 -14.489 1.00 71.88 71 VAL A C 1
ATOM 574 O O . VAL A 1 71 ? 20.602 -6.661 -14.153 1.00 71.88 71 VAL A O 1
ATOM 577 N N . ASN A 1 72 ? 18.972 -5.177 -13.740 1.00 60.72 72 ASN A N 1
ATOM 578 C CA . ASN A 1 72 ? 19.571 -4.680 -12.492 1.00 60.72 72 ASN A CA 1
ATOM 579 C C . ASN A 1 72 ? 19.499 -5.684 -11.335 1.00 60.72 72 ASN A C 1
ATOM 581 O O . ASN A 1 72 ? 20.285 -5.585 -10.394 1.00 60.72 72 ASN A O 1
ATOM 585 N N . SER A 1 73 ? 18.620 -6.687 -11.411 1.00 59.16 73 SER A N 1
ATOM 586 C CA . SER A 1 73 ? 18.546 -7.761 -10.413 1.00 59.16 73 SER A CA 1
ATOM 587 C C . SER A 1 73 ? 19.787 -8.667 -10.374 1.00 59.16 73 SER A C 1
ATOM 589 O O . SER A 1 73 ? 19.982 -9.383 -9.397 1.00 59.16 73 SER A O 1
ATOM 591 N N . GLY A 1 74 ? 20.661 -8.599 -11.389 1.00 56.59 74 GLY A N 1
ATOM 592 C CA . GLY A 1 74 ? 21.991 -9.221 -11.362 1.00 56.59 74 GLY A CA 1
ATOM 593 C C . GLY A 1 74 ? 23.052 -8.439 -10.566 1.00 56.59 74 GLY A C 1
ATOM 594 O O . GLY A 1 74 ? 24.159 -8.946 -10.392 1.00 56.59 74 GLY A O 1
ATOM 595 N N . GLY A 1 75 ? 22.738 -7.221 -10.102 1.00 61.75 75 GLY A N 1
ATOM 596 C CA . GLY A 1 75 ? 23.601 -6.339 -9.302 1.00 61.75 75 GLY A CA 1
ATOM 597 C C . GLY A 1 75 ? 22.881 -5.801 -8.054 1.00 61.75 75 GLY A C 1
ATOM 598 O O . GLY A 1 75 ? 22.194 -6.551 -7.364 1.00 61.75 75 GLY A O 1
ATOM 599 N N . THR A 1 76 ? 23.022 -4.507 -7.734 1.00 51.19 76 THR A N 1
ATOM 600 C CA . THR A 1 76 ? 22.245 -3.872 -6.649 1.00 51.19 76 THR A CA 1
ATOM 601 C C . THR A 1 76 ? 20.792 -3.698 -7.093 1.00 51.19 76 THR A C 1
ATOM 603 O O . THR A 1 76 ? 20.498 -2.867 -7.951 1.00 51.19 76 THR A O 1
ATOM 606 N N . THR A 1 77 ? 19.874 -4.460 -6.499 1.00 55.19 77 THR A N 1
ATOM 607 C CA . THR A 1 77 ? 18.437 -4.417 -6.805 1.00 55.19 77 THR A CA 1
ATOM 608 C C . THR A 1 77 ? 17.835 -3.041 -6.517 1.00 55.19 77 THR A C 1
ATOM 610 O O . THR A 1 77 ? 17.537 -2.714 -5.369 1.00 55.19 77 THR A O 1
ATOM 613 N N . LEU A 1 78 ? 17.617 -2.248 -7.566 1.00 60.72 78 LEU A N 1
ATOM 614 C CA . LEU A 1 78 ? 16.677 -1.129 -7.537 1.00 60.72 78 LEU A CA 1
ATOM 615 C C . LEU A 1 78 ? 15.256 -1.689 -7.537 1.00 60.72 78 LEU A C 1
ATOM 617 O O . LEU A 1 78 ? 14.910 -2.509 -8.391 1.00 60.72 78 LEU A O 1
ATOM 621 N N . SER A 1 79 ? 14.434 -1.265 -6.576 1.00 69.06 79 SER A N 1
ATOM 622 C CA . SER A 1 79 ? 13.040 -1.696 -6.549 1.00 69.06 79 SER A CA 1
ATOM 623 C C . SER A 1 79 ? 12.248 -0.985 -7.647 1.00 69.06 79 SER A C 1
ATOM 625 O O . SER A 1 79 ? 12.521 0.166 -7.990 1.00 69.06 79 SER A O 1
ATOM 627 N N . TYR A 1 80 ? 11.232 -1.658 -8.182 1.00 71.88 80 TYR A N 1
ATOM 628 C CA . TYR A 1 80 ? 10.296 -1.075 -9.146 1.00 71.88 80 TYR A CA 1
ATOM 629 C C . TYR A 1 80 ? 9.686 0.247 -8.624 1.00 71.88 80 TYR A C 1
ATOM 631 O O . TYR A 1 80 ? 9.547 1.218 -9.366 1.00 71.88 80 TYR A O 1
ATOM 639 N N . SER A 1 81 ? 9.430 0.333 -7.314 1.00 73.00 81 SER A N 1
ATOM 640 C CA . SER A 1 81 ? 8.960 1.549 -6.642 1.00 73.00 81 SER A CA 1
ATOM 641 C C . SER A 1 81 ? 9.995 2.684 -6.645 1.00 73.00 81 SER A C 1
ATOM 643 O O . SER A 1 81 ? 9.603 3.841 -6.744 1.00 73.00 81 SER A O 1
ATOM 645 N N . ASP A 1 82 ? 11.301 2.399 -6.565 1.00 76.69 82 ASP A N 1
ATOM 646 C CA . ASP A 1 82 ? 12.345 3.438 -6.627 1.00 76.69 82 ASP A CA 1
ATOM 647 C C . ASP A 1 82 ? 12.424 4.087 -8.016 1.00 76.69 82 ASP A C 1
ATOM 649 O O . ASP A 1 82 ? 12.685 5.285 -8.129 1.00 76.69 82 ASP A O 1
ATOM 653 N N . LEU A 1 83 ? 12.158 3.319 -9.074 1.00 74.50 83 LEU A N 1
ATOM 654 C CA . LEU A 1 83 ? 12.145 3.833 -10.444 1.00 74.50 83 LEU A CA 1
ATOM 655 C C . LEU A 1 83 ? 10.917 4.703 -10.709 1.00 74.50 83 LEU A C 1
ATOM 657 O O . LEU A 1 83 ? 11.037 5.787 -11.278 1.00 74.50 83 LEU A O 1
ATOM 661 N N . LEU A 1 84 ? 9.751 4.279 -10.225 1.00 74.81 84 LEU A N 1
ATOM 662 C CA . LEU A 1 84 ? 8.542 5.095 -10.294 1.00 74.81 84 LEU A CA 1
ATOM 663 C C . LEU A 1 84 ? 8.648 6.357 -9.436 1.00 74.81 84 LEU A C 1
ATOM 665 O O . LEU A 1 84 ? 8.217 7.417 -9.877 1.00 74.81 84 LEU A O 1
ATOM 669 N N . LEU A 1 85 ? 9.282 6.282 -8.262 1.00 77.38 85 LEU A N 1
ATOM 670 C CA . LEU A 1 85 ? 9.617 7.466 -7.467 1.00 77.38 85 LEU A CA 1
ATOM 671 C C . LEU A 1 85 ? 10.518 8.420 -8.244 1.00 77.38 85 LEU A C 1
ATOM 673 O O . LEU A 1 85 ? 10.237 9.610 -8.275 1.00 77.38 85 LEU A O 1
ATOM 677 N N . SER A 1 86 ? 11.552 7.907 -8.918 1.00 76.19 86 SER A N 1
ATOM 678 C CA . SER A 1 86 ? 12.419 8.734 -9.763 1.00 76.19 86 SER A CA 1
ATOM 679 C C . SER A 1 86 ? 11.645 9.440 -10.876 1.00 76.19 86 SER A C 1
ATOM 681 O O . SER A 1 86 ? 12.009 10.551 -11.257 1.00 76.19 86 SER A O 1
ATOM 683 N N . MET A 1 87 ? 10.596 8.812 -11.408 1.00 72.69 87 MET A N 1
ATOM 684 C CA . MET A 1 87 ? 9.717 9.439 -12.391 1.00 72.69 87 MET A CA 1
ATOM 685 C C . MET A 1 87 ? 8.779 10.463 -11.739 1.00 72.69 87 MET A C 1
ATOM 687 O O . MET A 1 87 ? 8.621 11.558 -12.273 1.00 72.69 87 MET A O 1
ATOM 691 N N . ALA A 1 88 ? 8.204 10.143 -10.576 1.00 71.62 88 ALA A N 1
ATOM 692 C CA . ALA A 1 88 ? 7.300 11.011 -9.822 1.00 71.62 88 ALA A CA 1
ATOM 693 C C . ALA A 1 88 ? 7.978 12.302 -9.339 1.00 71.62 88 ALA A C 1
ATOM 695 O O . ALA A 1 88 ? 7.364 13.363 -9.421 1.00 71.62 88 ALA A O 1
ATOM 696 N N . THR A 1 89 ? 9.249 12.243 -8.915 1.00 78.25 89 THR A N 1
ATOM 697 C CA . THR A 1 89 ? 10.033 13.424 -8.501 1.00 78.25 89 THR A CA 1
ATOM 698 C C . THR A 1 89 ? 10.114 14.480 -9.603 1.00 78.25 89 THR A C 1
ATOM 700 O O . THR A 1 89 ? 10.124 15.665 -9.304 1.00 78.25 89 THR A O 1
ATOM 703 N N . ASN A 1 90 ? 10.112 14.075 -10.876 1.00 77.56 90 ASN A N 1
ATOM 704 C CA . ASN A 1 90 ? 10.123 15.020 -11.996 1.00 77.56 90 ASN A CA 1
ATOM 705 C C . ASN A 1 90 ? 8.746 15.641 -12.288 1.00 77.56 90 ASN A C 1
ATOM 707 O O . ASN A 1 90 ? 8.660 16.572 -13.087 1.00 77.56 90 ASN A O 1
ATOM 711 N N . GLN A 1 91 ? 7.670 15.096 -11.715 1.00 82.44 91 GLN A N 1
ATOM 712 C CA . GLN A 1 91 ? 6.295 15.530 -11.976 1.00 82.44 91 GLN A CA 1
ATOM 713 C C . GLN A 1 91 ? 5.710 16.384 -10.850 1.00 82.44 91 GLN A C 1
ATOM 715 O O . GLN A 1 91 ? 4.843 17.214 -11.128 1.00 82.44 91 GLN A O 1
ATOM 720 N N . TRP A 1 92 ? 6.161 16.173 -9.610 1.00 87.50 92 TRP A N 1
ATOM 721 C CA . TRP A 1 92 ? 5.798 17.005 -8.463 1.00 87.50 92 TRP A CA 1
ATOM 722 C C . TRP A 1 92 ? 6.488 18.363 -8.571 1.00 87.50 92 TRP A C 1
ATOM 724 O O . TRP A 1 92 ? 7.646 18.441 -8.983 1.00 87.50 92 TRP A O 1
ATOM 734 N N . LYS A 1 93 ? 5.760 19.436 -8.265 1.00 88.00 93 LYS A N 1
ATOM 735 C CA . LYS A 1 93 ? 6.239 20.812 -8.477 1.00 88.00 93 LYS A CA 1
ATOM 736 C C . LYS A 1 93 ? 6.573 21.540 -7.186 1.00 88.00 93 LYS A C 1
ATOM 738 O O . LYS A 1 93 ? 7.507 22.336 -7.172 1.00 88.00 93 LYS A O 1
ATOM 743 N N . GLU A 1 94 ? 5.805 21.284 -6.138 1.00 89.25 94 GLU A N 1
ATOM 744 C CA . GLU A 1 94 ? 5.858 22.011 -4.871 1.00 89.25 94 GLU A CA 1
ATOM 745 C C . GLU A 1 94 ? 6.605 21.210 -3.800 1.00 89.25 94 GLU A C 1
ATOM 747 O O . GLU A 1 94 ? 7.296 21.777 -2.954 1.00 89.25 94 GLU A O 1
ATOM 752 N N . LEU A 1 95 ? 6.475 19.883 -3.838 1.00 89.06 95 LEU A N 1
ATOM 753 C CA . LEU A 1 95 ? 7.036 18.967 -2.855 1.00 89.06 95 LEU A CA 1
ATOM 754 C C . LEU A 1 95 ? 8.108 18.064 -3.480 1.00 89.06 95 LEU A C 1
ATOM 756 O O . LEU A 1 95 ? 7.973 17.577 -4.603 1.00 89.06 95 LEU A O 1
ATOM 760 N N . ASP A 1 96 ? 9.156 17.753 -2.715 1.00 90.12 96 ASP A N 1
ATOM 761 C CA . ASP A 1 96 ? 10.098 16.699 -3.096 1.00 90.12 96 ASP A CA 1
ATOM 762 C C . ASP A 1 96 ? 9.478 15.330 -2.788 1.00 90.12 96 ASP A C 1
ATOM 764 O O . ASP A 1 96 ? 9.525 14.840 -1.658 1.00 90.12 96 ASP A O 1
ATOM 768 N N . ALA A 1 97 ? 8.916 14.692 -3.818 1.00 89.56 97 ALA A N 1
ATOM 769 C CA . ALA A 1 97 ? 8.265 13.387 -3.703 1.00 89.56 97 ALA A CA 1
ATOM 770 C C . ALA A 1 97 ? 9.148 12.320 -3.029 1.00 89.56 97 ALA A C 1
ATOM 772 O O . ALA A 1 97 ? 8.650 11.455 -2.303 1.00 89.56 97 ALA A O 1
ATOM 773 N N . ARG A 1 98 ? 10.466 12.350 -3.269 1.00 88.88 98 ARG A N 1
ATOM 774 C CA . ARG A 1 98 ? 11.387 11.338 -2.743 1.00 88.88 98 ARG A CA 1
ATOM 775 C C . ARG A 1 98 ? 11.598 11.537 -1.250 1.00 88.88 98 ARG A C 1
ATOM 777 O O . ARG A 1 98 ? 11.545 10.557 -0.500 1.00 88.88 98 ARG A O 1
ATOM 784 N N . GLU A 1 99 ? 11.845 12.772 -0.833 1.00 92.25 99 GLU A N 1
ATOM 785 C CA . GLU A 1 99 ? 12.030 13.111 0.577 1.00 92.25 99 GLU A CA 1
ATOM 786 C C . GLU A 1 99 ? 10.734 12.950 1.372 1.00 92.25 99 GLU A C 1
ATOM 788 O O . GLU A 1 99 ? 10.756 12.340 2.441 1.00 92.25 99 GLU A O 1
ATOM 793 N N . GLU A 1 100 ? 9.595 13.367 0.818 1.00 94.81 100 GLU A N 1
ATOM 794 C CA . GLU A 1 100 ? 8.280 13.208 1.443 1.00 94.81 100 GLU A CA 1
ATOM 795 C C . GLU A 1 100 ? 7.936 11.735 1.699 1.00 94.81 100 GLU A C 1
ATOM 797 O O . GLU A 1 100 ? 7.588 11.350 2.820 1.00 94.81 100 GLU A O 1
ATOM 802 N N . VAL A 1 101 ? 8.101 10.870 0.691 1.00 93.88 101 VAL A N 1
ATOM 803 C CA . VAL A 1 101 ? 7.858 9.426 0.838 1.00 93.88 101 VAL A CA 1
ATOM 804 C C . VAL A 1 101 ? 8.838 8.808 1.836 1.00 93.88 101 VAL A C 1
ATOM 806 O O . VAL A 1 101 ? 8.435 8.000 2.675 1.00 93.88 101 VAL A O 1
ATOM 809 N N . ARG A 1 102 ? 10.124 9.179 1.786 1.00 92.94 102 ARG A N 1
ATOM 810 C CA . ARG A 1 102 ? 11.147 8.679 2.720 1.00 92.94 102 ARG A CA 1
ATOM 811 C C . ARG A 1 102 ? 10.833 9.078 4.163 1.00 92.94 102 ARG A C 1
ATOM 813 O O . ARG A 1 102 ? 10.950 8.243 5.066 1.00 92.94 102 ARG A O 1
ATOM 820 N N . SER A 1 103 ? 10.437 10.331 4.374 1.00 95.69 103 SER A N 1
ATOM 821 C CA . SER A 1 103 ? 10.054 10.854 5.682 1.00 95.69 103 SER A CA 1
ATOM 822 C C . SER A 1 103 ? 8.830 10.116 6.212 1.00 95.69 103 SER A C 1
ATOM 824 O O . SER A 1 103 ? 8.879 9.551 7.303 1.00 95.69 103 SER A O 1
ATOM 826 N N . LEU A 1 104 ? 7.780 9.980 5.397 1.00 97.06 104 LEU A N 1
ATOM 827 C CA . LEU A 1 104 ? 6.560 9.282 5.791 1.00 97.06 104 LEU A CA 1
ATOM 828 C C . LEU A 1 104 ? 6.807 7.809 6.141 1.00 97.06 104 LEU A C 1
ATOM 830 O O . LEU A 1 104 ? 6.325 7.337 7.166 1.00 97.06 104 LEU A O 1
ATOM 834 N N . VAL A 1 105 ? 7.608 7.084 5.355 1.00 96.19 105 VAL A N 1
ATOM 835 C CA . VAL A 1 105 ? 8.004 5.702 5.692 1.00 96.19 105 VAL A CA 1
ATOM 836 C C . VAL A 1 105 ? 8.714 5.641 7.048 1.00 96.19 105 VAL A C 1
ATOM 838 O O . VAL A 1 105 ? 8.453 4.740 7.844 1.00 96.19 105 VAL A O 1
ATOM 841 N N . THR A 1 106 ? 9.584 6.609 7.339 1.00 96.06 106 THR A N 1
ATOM 842 C CA . THR A 1 106 ? 10.276 6.689 8.634 1.00 96.06 106 THR A CA 1
ATOM 843 C C . THR A 1 106 ? 9.282 6.938 9.773 1.00 96.06 106 THR A C 1
ATOM 845 O O . THR A 1 106 ? 9.316 6.241 10.788 1.00 96.06 106 THR A O 1
ATOM 848 N N . GLU A 1 107 ? 8.350 7.877 9.589 1.00 96.25 107 GLU A N 1
ATOM 849 C CA . GLU A 1 107 ? 7.314 8.204 10.575 1.00 96.25 107 GLU A CA 1
ATOM 850 C C . GLU A 1 107 ? 6.357 7.028 10.850 1.00 96.25 107 GLU A C 1
ATOM 852 O O . GLU A 1 107 ? 5.964 6.796 11.998 1.00 96.25 107 GLU A O 1
ATOM 857 N N . LEU A 1 108 ? 5.994 6.262 9.817 1.00 96.81 108 LEU A N 1
ATOM 858 C CA . LEU A 1 108 ? 5.121 5.092 9.945 1.00 96.81 108 LEU A CA 1
ATOM 859 C C . LEU A 1 108 ? 5.777 3.960 10.737 1.00 96.81 108 LEU A C 1
ATOM 861 O O . LEU A 1 108 ? 5.096 3.270 11.495 1.00 96.81 108 LEU A O 1
ATOM 865 N N . ASN A 1 109 ? 7.087 3.781 10.573 1.00 96.12 109 ASN A N 1
ATOM 866 C CA . ASN A 1 109 ? 7.795 2.624 11.109 1.00 96.12 109 ASN A CA 1
ATOM 867 C C . ASN A 1 109 ? 8.366 2.835 12.510 1.00 96.12 109 ASN A C 1
ATOM 869 O O . ASN A 1 109 ? 8.362 1.881 13.288 1.00 96.12 109 ASN A O 1
ATOM 873 N N . SER A 1 110 ? 8.827 4.050 12.829 1.00 90.25 110 SER A N 1
ATOM 874 C CA . SER A 1 110 ? 9.668 4.289 14.014 1.00 90.25 110 SER A CA 1
ATOM 875 C C . SER A 1 110 ? 9.172 5.389 14.957 1.00 90.25 110 SER A C 1
ATOM 877 O O . SER A 1 110 ? 9.671 5.497 16.078 1.00 90.25 110 SER A O 1
ATOM 879 N N . ASN A 1 111 ? 8.203 6.219 14.554 1.00 88.12 111 ASN A N 1
ATOM 880 C CA . ASN A 1 111 ? 7.726 7.317 15.403 1.00 88.12 111 ASN A CA 1
ATOM 881 C C . ASN A 1 111 ? 6.567 6.879 16.307 1.00 88.12 111 ASN A C 1
ATOM 883 O O . ASN A 1 111 ? 5.873 5.906 16.024 1.00 88.12 111 ASN A O 1
ATOM 887 N N . ALA A 1 112 ? 6.333 7.623 17.395 1.00 84.00 112 ALA A N 1
ATOM 888 C CA . ALA A 1 112 ? 5.238 7.379 18.347 1.00 84.00 112 ALA A CA 1
ATOM 889 C C . ALA A 1 112 ? 5.230 5.953 18.949 1.00 84.00 112 ALA A C 1
ATOM 891 O O . ALA A 1 112 ? 4.179 5.371 19.207 1.00 84.00 112 ALA A O 1
ATOM 892 N N . GLY A 1 113 ? 6.415 5.362 19.147 1.00 84.94 113 GLY A N 1
ATOM 893 C CA . GLY A 1 113 ? 6.561 4.004 19.683 1.00 84.94 113 GLY A CA 1
ATOM 894 C C . GLY A 1 113 ? 6.111 2.897 18.724 1.00 84.94 113 GLY A C 1
ATOM 895 O O . GLY A 1 113 ? 6.017 1.741 19.141 1.00 84.94 113 GLY A O 1
ATOM 896 N N . ARG A 1 114 ? 5.812 3.231 17.460 1.00 88.00 114 ARG A N 1
ATOM 897 C CA . ARG A 1 114 ? 5.490 2.249 16.424 1.00 88.00 114 ARG A CA 1
ATOM 898 C C . ARG A 1 114 ? 6.704 1.373 16.139 1.00 88.00 114 ARG A C 1
ATOM 900 O O . ARG A 1 114 ? 7.849 1.799 16.269 1.00 88.00 114 ARG A O 1
ATOM 907 N N . GLN A 1 115 ? 6.417 0.131 15.778 1.00 92.19 115 GLN A N 1
ATOM 908 C CA . GLN A 1 115 ? 7.409 -0.867 15.402 1.00 92.19 115 GLN A CA 1
ATOM 909 C C . GLN A 1 115 ? 6.857 -1.596 14.185 1.00 92.19 115 GLN A C 1
ATOM 911 O O . GLN A 1 115 ? 6.252 -2.652 14.334 1.00 92.19 115 GLN A O 1
ATOM 916 N N . PHE A 1 116 ? 6.992 -0.997 13.004 1.00 96.19 116 PHE A N 1
ATOM 917 C CA . PHE A 1 116 ? 6.531 -1.571 11.736 1.00 96.19 116 PHE A CA 1
ATOM 918 C C . PHE A 1 116 ? 7.654 -1.587 10.692 1.00 96.19 116 PHE A C 1
ATOM 920 O O . PHE A 1 116 ? 8.714 -0.994 10.889 1.00 96.19 116 PHE A O 1
ATOM 927 N N . SER A 1 117 ? 7.407 -2.264 9.571 1.00 94.81 117 SER A N 1
ATOM 928 C CA . SER A 1 117 ? 8.316 -2.359 8.421 1.00 94.81 117 SER A CA 1
ATOM 929 C C . SER A 1 117 ? 7.627 -2.002 7.095 1.00 94.81 117 SER A C 1
ATOM 931 O O . SER A 1 117 ? 7.897 -2.589 6.044 1.00 94.81 117 SER A O 1
ATOM 933 N N . PHE A 1 118 ? 6.708 -1.033 7.114 1.00 96.50 118 PHE A N 1
ATOM 934 C CA . PHE A 1 118 ? 6.032 -0.556 5.911 1.00 96.50 118 PHE A CA 1
ATOM 935 C C . PHE A 1 118 ? 7.043 -0.061 4.875 1.00 96.50 118 PHE A C 1
ATOM 937 O O . PHE A 1 118 ? 7.957 0.709 5.175 1.00 96.50 118 PHE A O 1
ATOM 944 N N . SER A 1 119 ? 6.869 -0.512 3.636 1.00 92.88 119 SER A N 1
ATOM 945 C CA . SER A 1 119 ? 7.726 -0.145 2.515 1.00 92.88 119 SER A CA 1
ATOM 946 C C . SER A 1 119 ? 7.200 1.098 1.795 1.00 92.88 119 SER A C 1
ATOM 948 O O . SER A 1 119 ? 6.034 1.479 1.921 1.00 92.88 119 SER A O 1
ATOM 950 N N . LYS A 1 120 ? 8.052 1.699 0.958 1.00 90.88 120 LYS A N 1
ATOM 951 C CA . LYS A 1 120 ? 7.648 2.780 0.045 1.00 90.88 120 LYS A CA 1
ATOM 952 C C . LYS A 1 120 ? 6.520 2.348 -0.899 1.00 90.88 120 LYS A C 1
ATOM 954 O O . LYS A 1 120 ? 5.663 3.161 -1.218 1.00 90.88 120 LYS A O 1
ATOM 959 N N . ASP A 1 121 ? 6.505 1.077 -1.312 1.00 89.25 121 ASP A N 1
ATOM 960 C CA . ASP A 1 121 ? 5.460 0.510 -2.175 1.00 89.25 121 ASP A CA 1
ATOM 961 C C . ASP A 1 121 ? 4.072 0.660 -1.544 1.00 89.25 121 ASP A C 1
ATOM 963 O O . ASP A 1 121 ? 3.147 1.152 -2.179 1.00 89.25 121 ASP A O 1
ATOM 967 N N . VAL A 1 1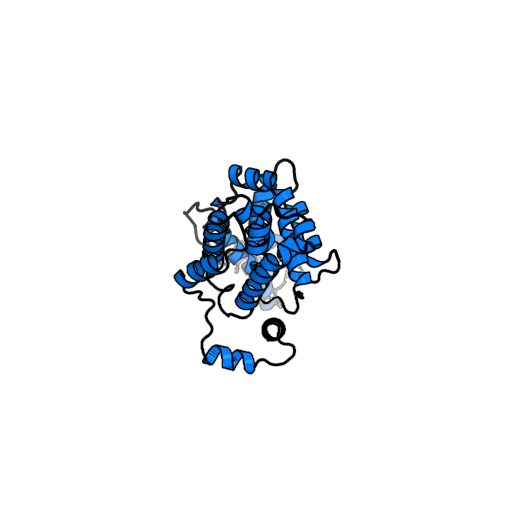22 ? 3.945 0.335 -0.254 1.00 92.81 122 VAL A N 1
ATOM 968 C CA . VAL A 1 122 ? 2.683 0.465 0.485 1.00 92.81 122 VAL A CA 1
ATOM 969 C C . VAL A 1 122 ? 2.228 1.924 0.566 1.00 92.81 122 VAL A C 1
ATOM 971 O O . VAL A 1 122 ? 1.051 2.213 0.337 1.00 92.81 122 VAL A O 1
ATOM 974 N N . VAL A 1 123 ? 3.151 2.850 0.840 1.00 94.81 123 VAL A N 1
ATOM 975 C CA . VAL A 1 123 ? 2.852 4.292 0.894 1.00 94.81 123 VAL A CA 1
ATOM 976 C C . VAL A 1 123 ? 2.340 4.790 -0.455 1.00 94.81 123 VAL A C 1
ATOM 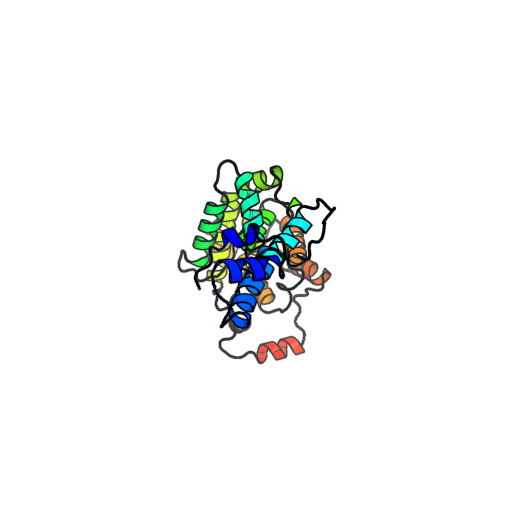978 O O . VAL A 1 123 ? 1.289 5.420 -0.528 1.00 94.81 123 VAL A O 1
ATOM 981 N N . LEU A 1 124 ? 3.037 4.449 -1.533 1.00 91.88 124 LEU A N 1
ATOM 982 C CA . LEU A 1 124 ? 2.690 4.865 -2.887 1.00 91.88 124 LEU A CA 1
ATOM 983 C C . LEU A 1 124 ? 1.397 4.202 -3.398 1.00 91.88 124 LEU A C 1
ATOM 985 O O . LEU A 1 124 ? 0.573 4.890 -3.992 1.00 91.88 124 LEU A O 1
ATOM 989 N N . LYS A 1 125 ? 1.145 2.913 -3.115 1.00 92.06 125 LYS A N 1
ATOM 990 C CA . LYS A 1 125 ? -0.149 2.261 -3.420 1.00 92.06 125 LYS A CA 1
ATOM 991 C C . LYS A 1 125 ? -1.303 2.949 -2.710 1.00 92.06 125 LYS A C 1
ATOM 993 O O . LYS A 1 125 ? -2.354 3.157 -3.310 1.00 92.06 125 LYS A O 1
ATOM 998 N N . THR A 1 126 ? -1.099 3.331 -1.452 1.00 95.50 126 THR A N 1
ATOM 999 C CA . THR A 1 126 ? -2.100 4.084 -0.689 1.00 95.50 126 THR A CA 1
ATOM 1000 C C . THR A 1 126 ? -2.329 5.465 -1.289 1.00 95.50 126 THR A C 1
ATOM 1002 O O . THR A 1 126 ? -3.475 5.875 -1.448 1.00 95.50 126 THR A O 1
ATOM 1005 N N . ALA A 1 127 ? -1.256 6.152 -1.689 1.00 94.50 127 ALA A N 1
ATOM 1006 C CA . ALA A 1 127 ? -1.330 7.455 -2.333 1.00 94.50 127 ALA A CA 1
ATOM 1007 C C . ALA A 1 127 ? -2.138 7.407 -3.640 1.00 94.50 127 ALA A C 1
ATOM 1009 O O . ALA A 1 127 ? -3.037 8.219 -3.832 1.00 94.50 127 ALA A O 1
ATOM 1010 N N . LEU A 1 128 ? -1.881 6.411 -4.498 1.00 92.69 128 LEU A N 1
ATOM 1011 C CA . LEU A 1 128 ? -2.657 6.190 -5.723 1.00 92.69 128 LEU A CA 1
ATOM 1012 C C . LEU A 1 128 ? -4.127 5.875 -5.411 1.00 92.69 128 LEU A C 1
ATOM 1014 O O . LEU A 1 128 ? -5.017 6.459 -6.024 1.00 92.69 128 LEU A O 1
ATOM 1018 N N . ALA A 1 129 ? -4.383 4.996 -4.434 1.00 93.81 129 ALA A N 1
ATOM 1019 C CA . ALA A 1 129 ? -5.739 4.615 -4.045 1.00 93.81 129 ALA A CA 1
ATOM 1020 C C . ALA A 1 129 ? -6.571 5.814 -3.568 1.00 93.81 129 ALA A C 1
ATOM 1022 O O . ALA A 1 129 ? -7.707 5.967 -4.008 1.00 93.81 129 ALA A O 1
ATOM 1023 N N . ILE A 1 130 ? -5.998 6.663 -2.712 1.00 95.50 130 ILE A N 1
ATOM 1024 C CA . ILE A 1 130 ? -6.664 7.853 -2.166 1.00 95.50 130 ILE A CA 1
ATOM 1025 C C . ILE A 1 130 ? -6.812 8.955 -3.225 1.00 95.50 130 ILE A C 1
ATOM 1027 O O . ILE A 1 130 ? -7.852 9.602 -3.288 1.00 95.50 130 ILE A O 1
ATOM 1031 N N . ALA A 1 131 ? -5.819 9.152 -4.097 1.00 93.69 131 ALA A N 1
ATOM 1032 C CA . ALA A 1 131 ? -5.850 10.181 -5.144 1.00 93.69 131 ALA A CA 1
ATOM 1033 C C . ALA A 1 131 ? -6.731 9.823 -6.360 1.00 93.69 131 ALA A C 1
ATOM 1035 O O . ALA A 1 131 ? -6.646 10.474 -7.405 1.00 93.69 131 ALA A O 1
ATOM 1036 N N . ASP A 1 132 ? -7.552 8.778 -6.243 1.00 89.94 132 ASP A N 1
ATOM 1037 C CA . ASP A 1 132 ? -8.423 8.263 -7.298 1.00 89.94 132 ASP A CA 1
ATOM 1038 C C . ASP A 1 132 ? -7.669 7.794 -8.566 1.00 89.94 132 ASP A C 1
ATOM 1040 O O . ASP A 1 132 ? -8.203 7.773 -9.674 1.00 89.94 132 ASP A O 1
ATOM 1044 N N . VAL A 1 133 ? -6.417 7.351 -8.421 1.00 89.94 133 VAL A N 1
ATOM 1045 C CA . VAL A 1 133 ? -5.586 6.810 -9.513 1.00 89.94 133 VAL A CA 1
ATOM 1046 C C . VAL A 1 133 ? -5.558 5.285 -9.432 1.00 89.94 133 VAL A C 1
ATOM 1048 O O . VAL A 1 133 ? -5.651 4.713 -8.350 1.00 89.94 133 VAL A O 1
ATOM 1051 N N . ASP A 1 134 ? -5.480 4.582 -10.563 1.00 86.38 134 ASP A N 1
ATOM 1052 C CA . ASP A 1 134 ? -5.352 3.119 -10.564 1.00 86.38 134 ASP A CA 1
ATOM 1053 C C . ASP A 1 134 ? -4.181 2.669 -9.663 1.00 86.38 134 ASP A C 1
ATOM 1055 O O . ASP A 1 134 ? -3.054 3.146 -9.787 1.00 86.38 134 ASP A O 1
ATOM 1059 N N . VAL A 1 135 ? -4.482 1.764 -8.726 1.00 83.94 135 VAL A N 1
ATOM 1060 C CA . VAL A 1 135 ? -3.567 1.299 -7.669 1.00 83.94 135 VAL A CA 1
ATOM 1061 C C . VAL A 1 135 ? -2.464 0.401 -8.230 1.00 83.94 135 VAL A C 1
ATOM 1063 O O . VAL A 1 135 ? -1.432 0.208 -7.586 1.00 83.94 135 VAL A O 1
ATOM 1066 N N . ARG A 1 136 ? -2.663 -0.153 -9.433 1.00 81.50 136 ARG A N 1
ATOM 1067 C CA . ARG A 1 136 ? -1.639 -0.942 -10.118 1.00 81.50 136 ARG A CA 1
ATOM 1068 C C . ARG A 1 136 ? -0.399 -0.097 -10.350 1.00 81.50 136 ARG A C 1
ATOM 1070 O O . ARG A 1 136 ? -0.459 1.040 -10.811 1.00 81.50 136 ARG A O 1
ATOM 1077 N N . PHE A 1 137 ? 0.746 -0.692 -10.075 1.00 75.38 137 PHE A N 1
ATOM 1078 C CA . PHE A 1 137 ? 2.038 -0.046 -10.240 1.00 75.38 137 PHE A CA 1
ATOM 1079 C C . PHE A 1 137 ? 2.458 -0.102 -11.709 1.00 75.38 137 PHE A C 1
ATOM 1081 O O . PHE A 1 137 ? 3.250 -0.942 -12.115 1.00 75.38 137 PHE A O 1
ATOM 1088 N N . LYS A 1 138 ? 1.873 0.771 -12.527 1.00 77.94 138 LYS A N 1
ATOM 1089 C CA . LYS A 1 138 ? 2.184 0.918 -13.954 1.00 77.94 138 LYS A CA 1
ATOM 1090 C C . LYS A 1 138 ? 2.714 2.311 -14.226 1.00 77.94 138 LYS A C 1
ATOM 1092 O O . LYS A 1 138 ? 2.151 3.270 -13.706 1.00 77.94 138 LYS A O 1
ATOM 1097 N N . VAL A 1 139 ? 3.728 2.439 -15.071 1.00 76.50 139 VAL A N 1
ATOM 1098 C CA . VAL A 1 139 ? 4.300 3.710 -15.538 1.00 76.50 139 VAL A CA 1
ATOM 1099 C C . VAL A 1 139 ? 3.212 4.625 -16.097 1.00 76.50 139 VAL A C 1
ATOM 1101 O O . VAL A 1 139 ? 3.218 5.827 -15.835 1.00 76.50 139 VAL A O 1
ATOM 1104 N N . THR A 1 140 ? 2.205 4.057 -16.767 1.00 79.88 140 THR A N 1
ATOM 1105 C CA . THR A 1 140 ? 1.040 4.797 -17.278 1.00 79.88 140 THR A CA 1
ATOM 1106 C C . THR A 1 140 ? 0.237 5.523 -16.195 1.00 79.88 140 THR A C 1
ATOM 1108 O O . THR A 1 140 ? -0.500 6.455 -16.506 1.00 79.88 140 THR A O 1
ATOM 1111 N N . ASN A 1 141 ? 0.361 5.129 -14.925 1.00 81.44 141 ASN A N 1
ATOM 1112 C CA . ASN A 1 141 ? -0.309 5.790 -13.807 1.00 81.44 141 ASN A CA 1
ATOM 1113 C C . ASN A 1 141 ? 0.490 6.987 -13.268 1.00 81.44 141 ASN A C 1
ATOM 1115 O O . ASN A 1 141 ? -0.102 7.853 -12.629 1.00 81.44 141 ASN A O 1
ATOM 1119 N N . PHE A 1 142 ? 1.783 7.105 -13.589 1.00 80.38 142 PHE A N 1
ATOM 1120 C CA . PHE A 1 142 ? 2.689 8.167 -13.122 1.00 80.38 142 PHE A CA 1
ATOM 1121 C C . PHE A 1 142 ? 2.814 9.319 -14.133 1.00 80.38 142 PHE A C 1
ATOM 1123 O O . PHE A 1 142 ? 3.888 9.871 -14.368 1.00 80.38 142 PHE A O 1
ATOM 1130 N N . THR A 1 143 ? 1.691 9.697 -14.747 1.00 84.69 143 THR A N 1
ATOM 1131 C CA . THR A 1 143 ? 1.601 10.874 -15.623 1.00 84.69 143 THR A CA 1
ATOM 1132 C C . THR A 1 143 ? 1.597 12.168 -14.814 1.00 84.69 143 THR A C 1
ATOM 1134 O O . THR A 1 143 ? 1.217 12.174 -13.644 1.00 84.69 143 THR A O 1
ATOM 1137 N N . GLN A 1 144 ? 1.931 13.293 -15.453 1.00 85.88 144 GLN A N 1
ATOM 1138 C CA . GLN A 1 144 ? 1.893 14.611 -14.811 1.00 85.88 144 GLN A CA 1
ATOM 1139 C C . GLN A 1 144 ? 0.530 14.914 -14.161 1.00 85.88 144 GLN A C 1
ATOM 1141 O O . GLN A 1 144 ? 0.476 15.391 -13.033 1.00 85.88 144 GLN A O 1
ATOM 1146 N N . GLY A 1 145 ? -0.574 14.599 -14.848 1.00 89.69 145 GLY A N 1
ATOM 1147 C CA . GLY A 1 145 ? -1.925 14.845 -14.335 1.00 89.69 145 GLY A CA 1
ATOM 1148 C C . GLY A 1 145 ? -2.258 14.009 -13.098 1.00 89.69 145 GLY A C 1
ATOM 1149 O O . GLY A 1 145 ? -2.803 14.535 -12.131 1.00 89.69 145 GLY A O 1
ATOM 1150 N N . ASN A 1 146 ? -1.896 12.724 -13.093 1.00 90.00 146 ASN A N 1
ATOM 1151 C CA . ASN A 1 146 ? -2.111 11.863 -11.931 1.00 90.00 146 ASN A CA 1
ATOM 1152 C C . ASN A 1 146 ? -1.204 12.255 -10.761 1.00 90.00 146 ASN A C 1
ATOM 1154 O O . ASN A 1 146 ? -1.662 12.298 -9.625 1.00 90.00 146 ASN A O 1
ATOM 1158 N N . MET A 1 147 ? 0.061 12.588 -11.027 1.00 90.31 147 MET A N 1
ATOM 1159 C CA . MET A 1 147 ? 0.993 13.020 -9.986 1.00 90.31 147 MET A CA 1
ATOM 1160 C C . MET A 1 147 ? 0.584 14.350 -9.357 1.00 90.31 147 MET A C 1
ATOM 1162 O O . MET A 1 147 ? 0.687 14.475 -8.145 1.00 90.31 147 MET A O 1
ATOM 1166 N N . ALA A 1 148 ? 0.009 15.277 -10.128 1.00 91.50 148 ALA A N 1
ATOM 1167 C CA . ALA A 1 148 ? -0.569 16.502 -9.580 1.00 91.50 148 ALA A CA 1
ATOM 1168 C C . ALA A 1 148 ? -1.746 16.221 -8.626 1.00 91.50 148 ALA A C 1
ATOM 1170 O O . ALA A 1 148 ? -1.864 16.873 -7.591 1.00 91.50 148 ALA A O 1
ATOM 1171 N N . LYS A 1 149 ? -2.602 15.229 -8.928 1.00 93.62 149 LYS A N 1
ATOM 1172 C CA . LYS A 1 149 ? -3.665 14.795 -8.000 1.00 93.62 149 LYS A CA 1
ATOM 1173 C C . LYS A 1 149 ? -3.084 14.217 -6.711 1.00 93.62 149 LYS A C 1
ATOM 1175 O O . LYS A 1 149 ? -3.567 14.540 -5.630 1.00 93.62 149 LYS A O 1
ATOM 1180 N N . VAL A 1 150 ? -2.056 13.374 -6.831 1.00 93.81 150 VAL A N 1
ATOM 1181 C CA . VAL A 1 150 ? -1.388 12.767 -5.672 1.00 93.81 150 VAL A CA 1
ATOM 1182 C C . VAL A 1 150 ? -0.713 13.835 -4.810 1.00 93.81 150 VAL A C 1
ATOM 1184 O O . VAL A 1 150 ? -0.900 13.821 -3.599 1.00 93.81 150 VAL A O 1
ATOM 1187 N N . GLU A 1 151 ? 0.022 14.771 -5.415 1.00 94.44 151 GLU A N 1
ATOM 1188 C CA . GLU A 1 151 ? 0.694 15.872 -4.714 1.00 94.44 151 GLU A CA 1
ATOM 1189 C C . GLU A 1 151 ? -0.321 16.768 -3.986 1.00 94.44 151 GLU A C 1
ATOM 1191 O O . GLU A 1 151 ? -0.153 17.069 -2.806 1.00 94.44 151 GLU A O 1
ATOM 1196 N N . ALA A 1 152 ? -1.436 17.112 -4.640 1.00 94.75 152 ALA A N 1
ATOM 1197 C CA . ALA A 1 152 ? -2.498 17.913 -4.031 1.00 94.75 152 ALA A CA 1
ATOM 1198 C C . ALA A 1 152 ? -3.195 17.206 -2.850 1.00 94.75 152 ALA A C 1
ATOM 1200 O O . ALA A 1 152 ? -3.586 17.862 -1.885 1.00 94.75 152 ALA A O 1
ATOM 1201 N N . ALA A 1 153 ? -3.349 15.880 -2.917 1.00 95.50 153 ALA A N 1
ATOM 1202 C CA . ALA A 1 153 ? -3.948 15.063 -1.859 1.00 95.50 153 ALA A CA 1
ATOM 1203 C C . ALA A 1 153 ? -2.931 14.580 -0.804 1.00 95.50 153 ALA A C 1
ATOM 1205 O O . ALA A 1 153 ? -3.292 13.846 0.123 1.00 95.50 153 ALA A O 1
ATOM 1206 N N . TRP A 1 154 ? -1.652 14.944 -0.940 1.00 96.19 154 TRP A N 1
ATOM 1207 C CA . TRP A 1 154 ? -0.572 14.396 -0.124 1.00 96.19 154 TRP A CA 1
ATOM 1208 C C . TRP A 1 154 ? -0.749 14.609 1.387 1.00 96.19 154 TRP A C 1
ATOM 1210 O O . TRP A 1 154 ? -0.569 13.644 2.139 1.00 96.19 154 TRP A O 1
ATOM 1220 N N . PRO A 1 155 ? -1.172 15.794 1.878 1.00 95.69 155 PRO A N 1
ATOM 1221 C CA . PRO A 1 155 ? -1.421 15.990 3.307 1.00 95.69 155 PRO A CA 1
ATOM 1222 C C . PRO A 1 155 ? -2.469 15.021 3.873 1.00 95.69 155 PRO A C 1
ATOM 1224 O O . PRO A 1 155 ? -2.297 14.478 4.966 1.00 95.69 155 PRO A O 1
ATOM 1227 N N . GLN A 1 156 ? -3.536 14.760 3.116 1.00 96.00 156 GLN A N 1
ATOM 1228 C CA . GLN A 1 156 ? -4.611 13.847 3.496 1.00 96.00 156 GLN A CA 1
ATOM 1229 C C . GLN A 1 156 ? -4.136 12.391 3.460 1.00 96.00 156 GLN A C 1
ATOM 1231 O O . GLN A 1 156 ? -4.463 11.621 4.362 1.00 96.00 156 GLN A O 1
ATOM 1236 N N . ILE A 1 157 ? -3.329 12.025 2.458 1.00 97.12 157 ILE A N 1
ATOM 1237 C CA . ILE A 1 157 ? -2.695 10.703 2.349 1.00 97.12 157 ILE A CA 1
ATOM 1238 C C . ILE A 1 157 ? -1.800 10.442 3.565 1.00 97.12 157 ILE A C 1
ATOM 1240 O O . ILE A 1 157 ? -1.917 9.397 4.208 1.00 97.12 157 ILE A O 1
ATOM 1244 N N . LYS A 1 158 ? -0.936 11.406 3.912 1.00 97.06 158 LYS A N 1
ATOM 1245 C CA . LYS A 1 158 ? -0.047 11.331 5.077 1.00 97.06 158 LYS A CA 1
ATOM 1246 C C . LYS A 1 158 ? -0.840 11.164 6.372 1.00 97.06 158 LYS A C 1
ATOM 1248 O O . LYS A 1 158 ? -0.547 10.251 7.144 1.00 97.06 158 LYS A O 1
ATOM 1253 N N . GLY A 1 159 ? -1.855 12.001 6.588 1.00 96.19 159 GLY A N 1
ATOM 1254 C CA . GLY A 1 159 ? -2.721 11.919 7.767 1.00 96.19 159 GLY A CA 1
ATOM 1255 C C . GLY A 1 159 ? -3.393 10.552 7.900 1.00 96.19 159 GLY A C 1
ATOM 1256 O O . GLY A 1 159 ? -3.253 9.895 8.932 1.00 96.19 159 GLY A O 1
ATOM 1257 N N . ALA A 1 160 ? -4.028 10.078 6.828 1.00 97.50 160 ALA A N 1
ATOM 1258 C CA . ALA A 1 160 ? -4.733 8.801 6.814 1.00 97.50 160 ALA A CA 1
ATOM 1259 C C . ALA A 1 160 ? -3.808 7.600 7.078 1.00 97.50 160 ALA A C 1
ATOM 1261 O O . ALA A 1 160 ? -4.162 6.700 7.839 1.00 97.50 160 ALA A O 1
ATOM 1262 N N . LEU A 1 161 ? -2.601 7.592 6.498 1.00 97.81 161 LEU A N 1
ATOM 1263 C CA . LEU A 1 161 ? -1.600 6.549 6.742 1.00 97.81 161 LEU A CA 1
ATOM 1264 C C . LEU A 1 161 ? -1.109 6.546 8.192 1.00 97.81 161 LEU A C 1
ATOM 1266 O O . LEU A 1 161 ? -1.015 5.483 8.807 1.00 97.81 161 LEU A O 1
ATOM 1270 N N . LEU A 1 162 ? -0.815 7.719 8.758 1.00 96.88 162 LEU A N 1
ATOM 1271 C CA . LEU A 1 162 ? -0.366 7.829 10.147 1.00 96.88 162 LEU A CA 1
ATOM 1272 C C . LEU A 1 162 ? -1.456 7.383 11.126 1.00 96.88 162 LEU A C 1
ATOM 1274 O O . LEU A 1 162 ? -1.160 6.661 12.079 1.00 96.88 162 LEU A O 1
ATOM 1278 N N . GLN A 1 163 ? -2.711 7.758 10.877 1.00 96.31 163 GLN A N 1
ATOM 1279 C CA . GLN A 1 163 ? -3.855 7.311 11.670 1.00 96.31 163 GLN A CA 1
ATOM 1280 C C . GLN A 1 163 ? -4.074 5.803 11.545 1.00 96.31 163 GLN A C 1
ATOM 1282 O O . GLN A 1 163 ? -4.265 5.138 12.559 1.00 96.31 163 GLN A O 1
ATOM 1287 N N . ALA A 1 164 ? -3.978 5.248 10.334 1.00 97.69 164 ALA A N 1
ATOM 1288 C CA . ALA A 1 164 ? -4.083 3.810 10.108 1.00 97.69 164 ALA A CA 1
ATOM 1289 C C . ALA A 1 164 ? -2.984 3.040 10.853 1.00 97.69 164 ALA A C 1
ATOM 1291 O O . ALA A 1 164 ? -3.271 2.040 11.505 1.00 97.69 164 ALA A O 1
ATOM 1292 N N . ALA A 1 165 ? -1.740 3.527 10.826 1.00 97.38 165 ALA A N 1
ATOM 1293 C CA . ALA A 1 165 ? -0.636 2.916 11.562 1.00 97.38 165 ALA A CA 1
ATOM 1294 C C . ALA A 1 165 ? -0.843 2.987 13.085 1.00 97.38 165 ALA A C 1
ATOM 1296 O O . ALA A 1 165 ? -0.604 2.001 13.780 1.00 97.38 165 ALA A O 1
ATOM 1297 N N . THR A 1 166 ? -1.326 4.119 13.612 1.00 96.00 166 THR A N 1
ATOM 1298 C CA . THR A 1 166 ? -1.709 4.232 15.032 1.00 96.00 166 THR A CA 1
ATOM 1299 C C . THR A 1 166 ? -2.827 3.258 15.385 1.00 96.00 166 THR A C 1
ATOM 1301 O O . THR A 1 166 ? -2.761 2.596 16.414 1.00 96.00 166 THR A O 1
ATOM 1304 N N . LEU A 1 167 ? -3.838 3.127 14.527 1.00 96.25 167 LEU A N 1
ATOM 1305 C CA . LEU A 1 167 ? -4.965 2.233 14.761 1.00 96.25 167 LEU A CA 1
ATOM 1306 C C . LEU A 1 167 ? -4.524 0.761 14.776 1.00 96.25 167 LEU A C 1
ATOM 1308 O O . LEU A 1 167 ? -4.895 0.017 15.678 1.00 96.25 167 LEU A O 1
ATOM 1312 N N . LEU A 1 168 ? -3.664 0.351 13.837 1.00 97.19 168 LEU A N 1
ATOM 1313 C CA . LEU A 1 168 ? -3.070 -0.989 13.838 1.00 97.19 168 LEU A CA 1
ATOM 1314 C C . LEU A 1 168 ? -2.257 -1.247 15.116 1.00 97.19 168 LEU A C 1
ATOM 1316 O O . LEU A 1 168 ? -2.355 -2.326 15.695 1.00 97.19 168 LEU A O 1
ATOM 1320 N N . GLN A 1 169 ? -1.505 -0.254 15.595 1.00 95.81 169 GLN A N 1
ATOM 1321 C CA . GLN A 1 169 ? -0.788 -0.349 16.868 1.00 95.81 169 GLN A CA 1
ATOM 1322 C C . GLN A 1 169 ? -1.751 -0.487 18.061 1.00 95.81 169 GLN A C 1
ATOM 1324 O O . GLN A 1 169 ? -1.508 -1.312 18.939 1.00 95.81 169 GLN A O 1
ATOM 1329 N N . GLN A 1 170 ? -2.861 0.261 18.086 1.00 94.50 170 GLN A N 1
ATOM 1330 C CA . GLN A 1 170 ? -3.906 0.147 19.116 1.00 94.50 170 GLN A CA 1
ATOM 1331 C C . GLN A 1 170 ? -4.604 -1.220 19.098 1.00 94.50 170 GLN A C 1
ATOM 1333 O O . GLN A 1 170 ? -4.977 -1.730 20.151 1.00 94.50 170 GLN A O 1
ATOM 1338 N N . PHE A 1 171 ? -4.726 -1.847 17.927 1.00 95.19 171 PHE A N 1
ATOM 1339 C CA . PHE A 1 171 ? -5.184 -3.234 17.792 1.00 95.19 171 PHE A CA 1
ATOM 1340 C C . PHE A 1 171 ? -4.139 -4.267 18.254 1.00 95.19 171 PHE A C 1
ATOM 1342 O O . PHE A 1 171 ? -4.427 -5.462 18.275 1.00 95.19 171 PHE A O 1
ATOM 1349 N N . GLY A 1 172 ? -2.936 -3.826 18.637 1.00 94.12 172 GLY A N 1
ATOM 1350 C CA . GLY A 1 172 ? -1.846 -4.666 19.132 1.00 94.12 172 GLY A CA 1
ATOM 1351 C C . GLY A 1 172 ? -0.902 -5.188 18.045 1.00 94.12 172 GLY A C 1
ATOM 1352 O O . GLY A 1 172 ? -0.078 -6.068 18.318 1.00 94.12 172 GLY A O 1
ATOM 1353 N N . PHE A 1 173 ? -0.987 -4.666 16.817 1.00 95.69 173 PHE A N 1
ATOM 1354 C CA . PHE A 1 173 ? -0.078 -5.060 15.746 1.00 95.69 173 PHE A CA 1
ATOM 1355 C C . PHE A 1 173 ? 1.283 -4.361 15.837 1.00 95.69 173 PHE A C 1
ATOM 1357 O O . PHE A 1 173 ? 1.411 -3.199 16.215 1.00 95.69 173 PHE A O 1
ATOM 1364 N N . THR A 1 174 ? 2.306 -5.103 15.434 1.00 94.00 174 THR A N 1
ATOM 1365 C CA . THR A 1 174 ? 3.706 -4.714 15.264 1.00 94.00 174 THR A CA 1
ATOM 1366 C C . THR A 1 174 ? 4.263 -5.476 14.060 1.00 94.00 174 THR A C 1
ATOM 1368 O O . THR A 1 174 ? 3.643 -6.416 13.565 1.00 94.00 174 THR A O 1
ATOM 1371 N N . ASP A 1 175 ? 5.474 -5.157 13.626 1.00 93.12 175 ASP A N 1
ATOM 1372 C CA . ASP A 1 175 ? 6.204 -5.882 12.583 1.00 93.12 175 ASP A CA 1
ATOM 1373 C C . ASP A 1 175 ? 6.243 -7.403 12.834 1.00 93.12 175 ASP A C 1
ATOM 1375 O O . ASP A 1 175 ? 6.098 -8.216 11.923 1.00 93.12 175 ASP A O 1
ATOM 1379 N N . ARG A 1 176 ? 6.340 -7.808 14.107 1.00 90.06 176 ARG A N 1
ATOM 1380 C CA . ARG A 1 176 ? 6.463 -9.217 14.508 1.00 90.06 176 ARG A CA 1
ATOM 1381 C C . ARG A 1 176 ? 5.200 -10.047 14.313 1.00 90.06 176 ARG A C 1
ATOM 1383 O O . ARG A 1 176 ? 5.300 -11.271 14.324 1.00 90.06 176 ARG A O 1
ATOM 1390 N N . ASN A 1 177 ? 4.028 -9.421 14.212 1.00 91.19 177 ASN A N 1
ATOM 1391 C CA . ASN A 1 177 ? 2.739 -10.116 14.118 1.00 91.19 177 ASN A CA 1
ATOM 1392 C C . ASN A 1 177 ? 1.854 -9.635 12.952 1.00 91.19 177 ASN A C 1
ATOM 1394 O O . ASN A 1 177 ? 0.858 -10.285 12.638 1.00 91.19 177 ASN A O 1
ATOM 1398 N N . LEU A 1 178 ? 2.223 -8.546 12.275 1.00 93.75 178 LEU A N 1
ATOM 1399 C CA . LEU A 1 178 ? 1.541 -8.064 11.084 1.00 93.75 178 LEU A CA 1
ATOM 1400 C C . LEU A 1 178 ? 1.966 -8.909 9.879 1.00 93.75 178 LEU A C 1
ATOM 1402 O O . LEU A 1 178 ? 3.037 -8.720 9.314 1.00 93.75 178 LEU A O 1
ATOM 1406 N N . THR A 1 179 ? 1.133 -9.872 9.491 1.00 91.38 179 THR A N 1
ATOM 1407 C CA . THR A 1 179 ? 1.473 -10.868 8.455 1.00 91.38 179 THR A CA 1
ATOM 1408 C C . THR A 1 179 ? 1.511 -10.290 7.042 1.00 91.38 179 THR A C 1
ATOM 1410 O O . THR A 1 179 ? 2.103 -10.896 6.149 1.00 91.38 179 THR A O 1
ATOM 1413 N N . ALA A 1 180 ? 0.890 -9.127 6.828 1.00 94.56 180 ALA A N 1
ATOM 1414 C CA . ALA A 1 180 ? 0.878 -8.436 5.550 1.00 94.56 180 ALA A CA 1
ATOM 1415 C C . ALA A 1 180 ? 0.806 -6.914 5.723 1.00 94.56 180 ALA A C 1
ATOM 1417 O O . ALA A 1 180 ? -0.217 -6.368 6.132 1.00 94.56 180 ALA A O 1
ATOM 1418 N N . ASN A 1 181 ? 1.863 -6.214 5.306 1.00 95.2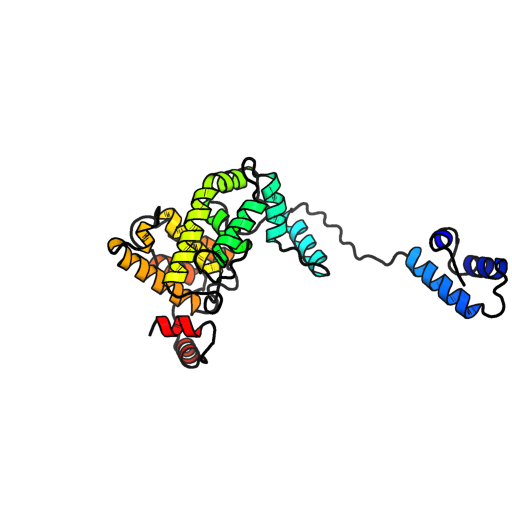5 181 ASN A N 1
ATOM 1419 C CA . ASN A 1 181 ? 1.935 -4.750 5.368 1.00 95.25 181 ASN A CA 1
ATOM 1420 C C . ASN A 1 181 ? 0.875 -4.061 4.491 1.00 95.25 181 ASN A C 1
ATOM 1422 O O . ASN A 1 181 ? 0.445 -2.955 4.800 1.00 95.25 181 ASN A O 1
ATOM 1426 N N . SER A 1 182 ? 0.411 -4.713 3.422 1.00 95.25 182 SER A N 1
ATOM 1427 C CA . SER A 1 182 ? -0.588 -4.164 2.496 1.00 95.25 182 SER A CA 1
ATOM 1428 C C . SER A 1 182 ? -1.972 -3.941 3.116 1.00 95.25 182 SER A C 1
ATOM 1430 O O . SER A 1 182 ? -2.760 -3.196 2.538 1.00 95.25 182 SER A O 1
ATOM 1432 N N . VAL A 1 183 ? -2.268 -4.523 4.287 1.00 97.00 183 VAL A N 1
ATOM 1433 C CA . VAL A 1 183 ? -3.553 -4.323 4.985 1.00 97.00 183 VAL A CA 1
ATOM 1434 C C . VAL A 1 183 ? -3.795 -2.861 5.369 1.00 97.00 183 VAL A C 1
ATOM 1436 O O . VAL A 1 183 ? -4.940 -2.424 5.451 1.00 97.00 183 VAL A O 1
ATOM 1439 N N . ILE A 1 184 ? -2.727 -2.075 5.556 1.00 97.94 184 ILE A N 1
ATOM 1440 C CA . ILE A 1 184 ? -2.849 -0.654 5.900 1.00 97.94 184 ILE A CA 1
ATOM 1441 C C . ILE A 1 184 ? -3.472 0.167 4.762 1.00 97.94 184 ILE A C 1
ATOM 1443 O O . ILE A 1 184 ? -4.086 1.191 5.034 1.00 97.94 184 ILE A O 1
ATOM 1447 N N . ILE A 1 185 ? -3.365 -0.284 3.505 1.00 97.50 185 ILE A N 1
ATOM 1448 C CA . ILE A 1 185 ? -3.841 0.450 2.322 1.00 97.50 185 ILE A CA 1
ATOM 1449 C C . ILE A 1 185 ? -5.359 0.702 2.398 1.00 97.50 185 ILE A C 1
ATOM 1451 O O . ILE A 1 185 ? -5.766 1.865 2.392 1.00 97.50 185 ILE A O 1
ATOM 1455 N N . PRO A 1 186 ? -6.225 -0.327 2.506 1.00 97.12 186 PRO A N 1
ATOM 1456 C CA . PRO A 1 186 ? -7.664 -0.106 2.648 1.00 97.12 186 PRO A CA 1
ATOM 1457 C C . PRO A 1 186 ? -8.051 0.524 3.986 1.00 97.12 186 PRO A C 1
ATOM 1459 O O . PRO A 1 186 ? -9.043 1.242 4.028 1.00 97.12 186 PRO A O 1
ATOM 1462 N N . VAL A 1 187 ? -7.283 0.306 5.062 1.00 98.12 187 VAL A N 1
ATOM 1463 C CA . VAL A 1 187 ? -7.540 0.965 6.355 1.00 98.12 187 VAL A CA 1
ATOM 1464 C C . VAL A 1 187 ? -7.356 2.475 6.207 1.00 98.12 187 VAL A C 1
ATOM 1466 O O . VAL A 1 187 ? -8.268 3.234 6.514 1.00 98.12 187 VAL A O 1
ATOM 1469 N N . ALA A 1 188 ? -6.219 2.921 5.670 1.00 98.19 188 ALA A N 1
ATOM 1470 C CA . ALA A 1 188 ? -5.955 4.333 5.412 1.00 98.19 188 ALA A CA 1
ATOM 1471 C C . ALA A 1 188 ? -6.973 4.924 4.429 1.00 98.19 188 ALA A C 1
ATOM 1473 O O . ALA A 1 188 ? -7.495 6.010 4.665 1.00 98.19 188 ALA A O 1
ATOM 1474 N N . HIS A 1 189 ? -7.319 4.198 3.364 1.00 97.56 189 HIS A N 1
ATOM 1475 C CA . HIS A 1 189 ? -8.328 4.662 2.416 1.00 97.56 189 HIS A CA 1
ATOM 1476 C C . HIS A 1 189 ? -9.707 4.843 3.076 1.00 97.56 189 HIS A C 1
ATOM 1478 O O . HIS A 1 189 ? -10.348 5.872 2.876 1.00 97.56 189 HIS A O 1
ATOM 1484 N N . TYR A 1 190 ? -10.138 3.903 3.922 1.00 97.56 190 TYR A N 1
ATOM 1485 C CA . TYR A 1 190 ? -11.376 4.038 4.689 1.00 97.56 190 TYR A CA 1
ATOM 1486 C C . TYR A 1 190 ? -11.352 5.263 5.615 1.00 97.56 190 TYR A C 1
ATOM 1488 O O . TYR A 1 190 ? -12.282 6.069 5.598 1.00 97.56 190 TYR A O 1
ATOM 1496 N N . LEU A 1 191 ? -10.271 5.440 6.383 1.00 96.19 191 LEU A N 1
ATOM 1497 C CA . LEU A 1 191 ? -10.116 6.588 7.283 1.00 96.19 191 LEU A CA 1
ATOM 1498 C C . LEU A 1 191 ? -10.148 7.918 6.524 1.00 96.19 191 LEU A C 1
ATOM 1500 O O . LEU A 1 191 ? -10.765 8.875 6.991 1.00 96.19 191 LEU A O 1
ATOM 1504 N N . HIS A 1 192 ? -9.540 7.959 5.337 1.00 96.31 192 HIS A N 1
ATOM 1505 C CA . HIS A 1 192 ? -9.597 9.114 4.451 1.00 96.31 192 HIS A CA 1
ATOM 1506 C C . HIS A 1 192 ? -11.034 9.431 4.012 1.00 96.31 192 HIS A C 1
ATOM 1508 O O . HIS A 1 192 ? -11.483 10.561 4.196 1.00 96.31 192 HIS A O 1
ATOM 1514 N N . LEU A 1 193 ? -11.771 8.444 3.488 1.00 94.75 193 LEU A N 1
ATOM 1515 C CA . LEU A 1 193 ? -13.152 8.633 3.018 1.00 94.75 193 LEU A CA 1
ATOM 1516 C C . LEU A 1 193 ? -14.101 9.072 4.139 1.00 94.75 193 LEU A C 1
ATOM 1518 O O . LEU A 1 193 ? -15.001 9.875 3.912 1.00 94.75 193 LEU A O 1
ATOM 1522 N N . ARG A 1 194 ? -13.869 8.581 5.359 1.00 91.94 194 ARG A N 1
ATOM 1523 C CA . ARG A 1 194 ? -14.622 8.955 6.563 1.00 91.94 194 ARG A CA 1
ATOM 1524 C C . ARG A 1 194 ? -14.300 10.369 7.061 1.00 91.94 194 ARG A C 1
ATOM 1526 O O . ARG A 1 194 ? -14.999 10.875 7.935 1.00 91.94 194 ARG A O 1
ATOM 1533 N N . GLY A 1 195 ? -13.222 10.989 6.576 1.00 91.25 195 GLY A N 1
ATOM 1534 C CA . GLY A 1 195 ? -12.690 12.228 7.146 1.00 91.25 195 GLY A CA 1
ATOM 1535 C C . GLY A 1 195 ? -12.231 12.045 8.595 1.00 91.25 195 GLY A C 1
ATOM 1536 O O . GLY A 1 195 ? -12.426 12.932 9.428 1.00 91.25 195 GLY A O 1
ATOM 1537 N N . ALA A 1 196 ? -11.685 10.870 8.922 1.00 87.56 196 ALA A N 1
ATOM 1538 C CA . ALA A 1 196 ? -11.282 10.539 10.279 1.00 87.56 196 ALA A CA 1
ATOM 1539 C C . ALA A 1 196 ? -10.202 11.510 10.785 1.00 87.56 196 ALA A C 1
ATOM 1541 O O . ALA A 1 196 ? -9.230 11.829 10.102 1.00 87.56 196 ALA A O 1
ATOM 1542 N N . THR A 1 197 ? -10.369 11.969 12.021 1.00 87.69 197 THR A N 1
ATOM 1543 C CA . THR A 1 197 ? -9.358 12.746 12.751 1.00 87.69 197 THR A CA 1
ATOM 1544 C C . THR A 1 197 ? -8.887 11.941 13.959 1.00 87.69 197 THR A C 1
ATOM 1546 O O . THR A 1 197 ? -9.349 10.821 14.183 1.00 87.69 197 THR A O 1
ATOM 1549 N N . ASP A 1 198 ? -8.005 12.498 14.785 1.00 86.81 198 ASP A N 1
ATOM 1550 C CA . ASP A 1 198 ? -7.540 11.833 16.010 1.00 86.81 198 ASP A CA 1
ATOM 1551 C C . ASP A 1 198 ? -8.682 11.487 16.984 1.00 86.81 198 ASP A C 1
ATOM 1553 O O . ASP A 1 198 ? -8.536 10.600 17.832 1.00 86.81 198 ASP A O 1
ATOM 1557 N N . SER A 1 199 ? -9.850 12.130 16.843 1.00 90.44 199 SER A N 1
ATOM 1558 C CA . SER A 1 199 ? -11.057 11.759 17.584 1.00 90.44 199 SER A CA 1
ATOM 1559 C C . SER A 1 199 ? -11.508 10.334 17.266 1.00 90.44 199 SER A C 1
ATOM 1561 O O . SER A 1 199 ? -11.870 9.604 18.187 1.00 90.44 199 SER A O 1
ATOM 1563 N N . TYR A 1 200 ? -11.393 9.892 16.009 1.00 91.94 200 TYR A N 1
ATOM 1564 C CA . TYR A 1 200 ? -11.764 8.539 15.598 1.00 91.94 200 TYR A CA 1
ATOM 1565 C C . TYR A 1 200 ? -10.952 7.475 16.331 1.00 91.94 200 TYR A C 1
ATOM 1567 O O . TYR A 1 200 ? -11.453 6.383 16.556 1.00 91.94 200 TYR A O 1
ATOM 1575 N N . LEU A 1 201 ? -9.713 7.769 16.729 1.00 90.38 201 LEU A N 1
ATOM 1576 C CA . LEU A 1 201 ? -8.845 6.803 17.406 1.00 90.38 201 LEU A CA 1
ATOM 1577 C C . LEU A 1 201 ? -9.250 6.568 18.869 1.00 90.38 201 LEU A C 1
ATOM 1579 O O . LEU A 1 201 ? -8.953 5.516 19.425 1.00 90.38 201 LEU A O 1
ATOM 1583 N N . ASN A 1 202 ? -9.930 7.531 19.500 1.00 90.50 202 ASN A N 1
ATOM 1584 C CA . ASN A 1 202 ? -10.115 7.548 20.958 1.00 90.50 202 ASN A CA 1
ATOM 1585 C C . ASN A 1 202 ? -11.583 7.671 21.401 1.00 90.50 202 ASN A C 1
ATOM 1587 O O . ASN A 1 202 ? -11.927 7.305 22.522 1.00 90.50 202 ASN A O 1
ATOM 1591 N N . SER A 1 203 ? -12.463 8.177 20.537 1.00 91.56 203 SER A N 1
ATOM 1592 C CA . SER A 1 203 ? -13.872 8.435 20.841 1.00 91.56 203 SER A CA 1
ATOM 1593 C C . SER A 1 203 ? -14.645 7.146 21.116 1.00 91.56 203 SER A C 1
ATOM 1595 O O . SER A 1 203 ? -14.510 6.162 20.384 1.00 91.56 203 SER A O 1
ATOM 1597 N N . SER A 1 204 ? -15.510 7.149 22.130 1.00 90.56 204 SER A N 1
ATOM 1598 C CA . SER A 1 204 ? -16.435 6.039 22.393 1.00 90.56 204 SER A CA 1
ATOM 1599 C C . SER A 1 204 ? -17.517 5.906 21.317 1.00 90.56 204 SER A C 1
ATOM 1601 O O . SER A 1 204 ? -17.962 4.792 21.055 1.00 90.56 204 SER A O 1
ATOM 1603 N N . AL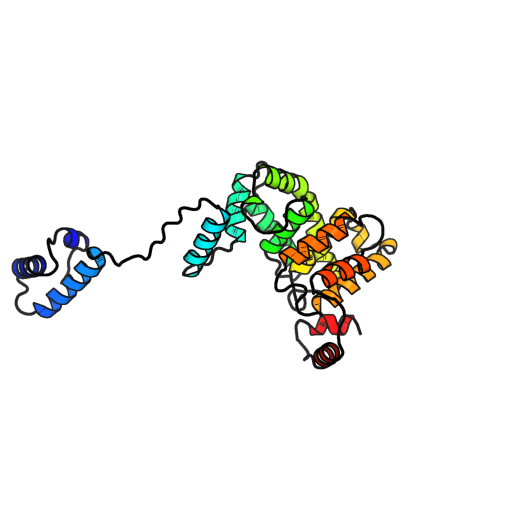A A 1 205 ? -17.894 7.004 20.650 1.00 91.12 205 ALA A N 1
ATOM 1604 C CA . ALA A 1 205 ? -18.898 6.993 19.582 1.00 91.12 205 ALA A CA 1
ATOM 1605 C C . ALA A 1 205 ? -18.462 6.134 18.383 1.00 91.12 205 ALA A C 1
ATOM 1607 O O . ALA A 1 205 ? -19.286 5.499 17.735 1.00 91.12 205 ALA A O 1
ATOM 1608 N N . ASP A 1 206 ? -17.153 6.066 18.136 1.00 93.38 206 ASP A N 1
ATOM 1609 C CA . ASP A 1 206 ? -16.561 5.311 17.032 1.00 93.38 206 ASP A CA 1
ATOM 1610 C C . ASP A 1 206 ? -16.093 3.905 17.451 1.00 93.38 206 ASP A C 1
ATOM 1612 O O . ASP A 1 206 ? -15.525 3.171 16.647 1.00 93.38 206 ASP A O 1
ATOM 1616 N N . ALA A 1 207 ? -16.316 3.496 18.707 1.00 93.56 207 ALA A N 1
ATOM 1617 C CA . ALA A 1 207 ? -15.810 2.224 19.227 1.00 93.56 207 ALA A CA 1
ATOM 1618 C C . ALA A 1 207 ? -16.406 1.001 18.512 1.00 93.56 207 ALA A C 1
ATOM 1620 O O . ALA A 1 207 ? -15.681 0.051 18.221 1.00 93.56 207 ALA A O 1
ATOM 1621 N N . ALA A 1 208 ? -17.707 1.036 18.202 1.00 94.81 208 ALA A N 1
ATOM 1622 C CA . ALA A 1 208 ? -18.372 -0.041 17.469 1.00 94.81 208 ALA A CA 1
ATOM 1623 C C . ALA A 1 208 ? -17.774 -0.208 16.064 1.00 94.81 208 ALA A C 1
ATOM 1625 O O . ALA A 1 208 ? -17.456 -1.315 15.642 1.00 94.81 208 ALA A O 1
ATOM 1626 N N . ASP A 1 209 ? -17.537 0.909 15.383 1.00 95.19 209 ASP A N 1
ATOM 1627 C CA . ASP A 1 209 ? -16.957 0.939 14.047 1.00 95.19 209 ASP A CA 1
ATOM 1628 C C . ASP A 1 209 ? -15.501 0.444 14.028 1.00 95.19 209 ASP A C 1
ATOM 1630 O O . ASP A 1 209 ? -15.133 -0.428 13.236 1.00 95.19 209 ASP A O 1
ATOM 1634 N N . ARG A 1 210 ? -14.687 0.904 14.991 1.00 95.50 210 ARG A N 1
ATOM 1635 C CA . ARG A 1 210 ? -13.325 0.390 15.196 1.00 95.50 210 ARG A CA 1
ATOM 1636 C C . ARG A 1 210 ? -13.313 -1.112 15.461 1.00 95.50 210 ARG A C 1
ATOM 1638 O O . ARG A 1 210 ? -12.411 -1.785 14.977 1.00 95.50 210 ARG A O 1
ATOM 1645 N N . SER A 1 211 ? -14.297 -1.640 16.192 1.00 95.38 211 SER A N 1
ATOM 1646 C CA . SER A 1 211 ? -14.410 -3.077 16.463 1.00 95.38 211 SER A CA 1
ATOM 1647 C C . SER A 1 211 ? -14.706 -3.880 15.192 1.00 95.38 211 SER A C 1
ATOM 1649 O O . SER A 1 211 ? -14.060 -4.903 14.957 1.00 95.38 211 SER A O 1
ATOM 1651 N N . VAL A 1 212 ? -15.599 -3.389 14.323 1.00 96.56 212 VAL A N 1
ATOM 1652 C CA . VAL A 1 212 ? -15.877 -4.011 13.015 1.00 96.56 212 VAL A CA 1
ATOM 1653 C C . VAL A 1 212 ? -14.614 -4.033 12.149 1.00 96.56 212 VAL A C 1
ATOM 1655 O O . VAL A 1 212 ? -14.235 -5.083 11.622 1.00 96.56 212 VAL A O 1
ATOM 1658 N N . LEU A 1 213 ? -13.915 -2.898 12.059 1.00 97.12 213 LEU A N 1
ATOM 1659 C CA . LEU A 1 213 ? -12.659 -2.784 11.319 1.00 97.12 213 LEU A CA 1
ATOM 1660 C C . LEU A 1 213 ? -11.563 -3.695 11.896 1.00 97.12 213 LEU A C 1
ATOM 1662 O O . LEU A 1 213 ? -10.895 -4.397 11.137 1.00 97.12 213 LEU A O 1
ATOM 1666 N N . GLN A 1 214 ? -11.401 -3.747 13.221 1.00 96.94 214 GLN A N 1
ATOM 1667 C CA . GLN A 1 214 ? -10.441 -4.632 13.890 1.00 96.94 214 GLN A CA 1
ATOM 1668 C C . GLN A 1 214 ? -10.729 -6.104 13.587 1.00 96.94 214 GLN A C 1
ATOM 1670 O O . GLN A 1 214 ? -9.812 -6.857 13.247 1.00 96.94 214 GLN A O 1
ATOM 1675 N N . GLY A 1 215 ? -11.997 -6.516 13.670 1.00 95.50 215 GLY A N 1
ATOM 1676 C CA . GLY A 1 215 ? -12.419 -7.879 13.365 1.00 95.50 215 GLY A CA 1
ATOM 1677 C C . GLY A 1 215 ? -12.131 -8.262 11.914 1.00 95.50 215 GLY A C 1
ATOM 1678 O O . GLY A 1 215 ? -11.644 -9.363 11.648 1.00 95.50 215 GLY A O 1
ATOM 1679 N N . TRP A 1 216 ? -12.377 -7.352 10.968 1.00 96.56 216 TRP A N 1
ATOM 1680 C CA . TRP A 1 216 ? -12.043 -7.569 9.560 1.00 96.56 216 TRP A CA 1
ATOM 1681 C C . TRP A 1 216 ? -10.529 -7.644 9.317 1.00 96.56 216 TRP A C 1
ATOM 1683 O O . TRP A 1 216 ? -10.062 -8.608 8.705 1.00 96.56 216 TRP A O 1
ATOM 1693 N N . VAL A 1 217 ? -9.748 -6.688 9.844 1.00 97.00 217 VAL A N 1
ATOM 1694 C CA . VAL A 1 217 ? -8.276 -6.678 9.731 1.00 97.00 217 VAL A CA 1
ATOM 1695 C C . VAL A 1 217 ? -7.716 -8.003 10.231 1.00 97.00 217 VAL A C 1
ATOM 1697 O O . VAL A 1 217 ? -6.993 -8.682 9.503 1.00 97.00 217 VAL A O 1
ATOM 1700 N N . THR A 1 218 ? -8.118 -8.416 11.430 1.00 94.31 218 THR A N 1
ATOM 1701 C CA . THR A 1 218 ? -7.615 -9.627 12.079 1.00 94.31 218 THR A CA 1
ATOM 1702 C C . THR A 1 218 ? -7.938 -10.876 11.264 1.00 94.31 218 THR A C 1
ATOM 1704 O O . THR A 1 218 ? -7.031 -11.638 10.927 1.00 94.31 218 THR A O 1
ATOM 1707 N N . ARG A 1 219 ? -9.197 -11.059 10.838 1.00 93.06 219 ARG A N 1
ATOM 1708 C CA . ARG A 1 219 ? -9.584 -12.196 9.982 1.00 93.06 219 ARG A CA 1
ATOM 1709 C C . ARG A 1 219 ? -8.817 -12.210 8.659 1.00 93.06 219 ARG A C 1
ATOM 1711 O O . ARG A 1 219 ? -8.353 -13.270 8.237 1.00 93.06 219 ARG A O 1
ATOM 1718 N N . SER A 1 220 ? -8.614 -11.045 8.041 1.00 94.75 220 SER A N 1
ATOM 1719 C CA . SER A 1 220 ? -7.870 -10.927 6.780 1.00 94.75 220 SER A CA 1
ATOM 1720 C C . SER A 1 220 ? -6.385 -11.276 6.897 1.00 94.75 220 SER A C 1
ATOM 1722 O O . SER A 1 220 ? -5.794 -11.745 5.927 1.00 94.75 220 SER A O 1
ATOM 1724 N N . LEU A 1 221 ? -5.787 -11.067 8.073 1.00 93.56 221 LEU A N 1
ATOM 1725 C CA . LEU A 1 221 ? -4.388 -11.391 8.356 1.00 93.56 221 LEU A CA 1
ATOM 1726 C C . LEU A 1 221 ? -4.190 -12.864 8.740 1.00 93.56 221 LEU A C 1
ATOM 1728 O O . LEU A 1 221 ? -3.111 -13.417 8.503 1.00 93.56 221 LEU A O 1
ATOM 1732 N N . ILE A 1 222 ? -5.219 -13.505 9.309 1.00 91.06 222 ILE A N 1
ATOM 1733 C CA . ILE A 1 222 ? -5.237 -14.947 9.599 1.00 91.06 222 ILE A CA 1
ATOM 1734 C C . ILE A 1 222 ? -5.381 -15.748 8.299 1.00 91.06 222 ILE A C 1
ATOM 1736 O O . ILE A 1 222 ? -4.642 -16.716 8.079 1.00 91.06 222 ILE A O 1
ATOM 1740 N N . LYS A 1 223 ? -6.331 -15.353 7.441 1.00 90.19 223 LYS A N 1
ATOM 1741 C CA . LYS A 1 223 ? -6.660 -16.068 6.206 1.00 90.19 223 LYS A CA 1
ATOM 1742 C C . LYS A 1 223 ? -5.512 -15.973 5.201 1.00 90.19 223 LYS A C 1
ATOM 1744 O O . LYS A 1 223 ? -5.116 -14.894 4.756 1.00 90.19 223 LYS A O 1
ATOM 1749 N N . ARG A 1 224 ? -4.982 -17.128 4.794 1.00 86.31 224 ARG A N 1
ATOM 1750 C CA . ARG A 1 224 ? -3.932 -17.192 3.770 1.00 86.31 224 ARG A CA 1
ATOM 1751 C C . ARG A 1 224 ? -4.482 -16.772 2.403 1.00 86.31 224 ARG A C 1
ATOM 1753 O O . ARG A 1 224 ? -5.633 -17.028 2.074 1.00 86.31 224 ARG A O 1
ATOM 1760 N N . GLY A 1 225 ? -3.632 -16.153 1.585 1.00 86.31 225 GLY A N 1
ATOM 1761 C CA . GLY A 1 225 ? -3.945 -15.829 0.187 1.00 86.31 225 GLY A CA 1
ATOM 1762 C C . GLY A 1 225 ? -4.682 -14.504 -0.040 1.00 86.31 225 GLY A C 1
ATOM 1763 O O . GLY A 1 225 ? -4.689 -14.020 -1.171 1.00 86.31 225 GLY A O 1
ATOM 1764 N N . ILE A 1 226 ? -5.210 -13.855 1.006 1.00 91.25 226 ILE A N 1
ATOM 1765 C CA . ILE A 1 226 ? -5.869 -12.543 0.876 1.00 91.25 226 ILE A CA 1
ATOM 1766 C C . ILE A 1 226 ? -4.880 -11.488 0.365 1.00 91.25 226 ILE A C 1
ATOM 1768 O O . ILE A 1 226 ? -5.092 -10.881 -0.687 1.00 91.25 226 ILE A O 1
ATOM 1772 N N . TRP A 1 227 ? -3.745 -11.353 1.051 1.00 92.19 227 TRP A N 1
ATOM 1773 C CA . TRP A 1 227 ? -2.712 -10.344 0.780 1.00 92.19 227 TRP A CA 1
ATOM 1774 C C . TRP A 1 227 ? -1.547 -10.845 -0.090 1.00 92.19 227 TRP A C 1
ATOM 1776 O O . TRP A 1 227 ? -0.496 -10.214 -0.140 1.00 92.19 227 TRP A O 1
ATOM 1786 N N . GLY A 1 228 ? -1.713 -12.001 -0.740 1.00 86.06 228 GLY A N 1
ATOM 1787 C CA . GLY A 1 228 ? -0.684 -12.642 -1.563 1.00 86.06 228 GLY A CA 1
ATOM 1788 C C . GLY A 1 228 ? -0.810 -12.314 -3.053 1.00 86.06 228 GLY A C 1
ATOM 1789 O O . GLY A 1 228 ? -0.818 -11.154 -3.464 1.00 86.06 228 GLY A O 1
ATOM 1790 N N . SER A 1 229 ? -0.916 -13.354 -3.883 1.00 84.62 229 SER A N 1
ATOM 1791 C CA . SER A 1 229 ? -1.064 -13.216 -5.336 1.00 84.62 229 SER A CA 1
ATOM 1792 C C . SER A 1 229 ? -2.292 -12.378 -5.715 1.00 84.62 229 SER A C 1
ATOM 1794 O O . SER A 1 229 ? -3.320 -12.403 -5.039 1.00 84.62 229 SER A O 1
ATOM 1796 N N . GLY A 1 230 ? -2.190 -11.597 -6.794 1.00 85.81 230 GLY A N 1
ATOM 1797 C CA . GLY A 1 230 ? -3.290 -10.738 -7.251 1.00 85.81 230 GLY A CA 1
ATOM 1798 C C . GLY A 1 230 ? -3.623 -9.581 -6.301 1.00 85.81 230 GLY A C 1
ATOM 1799 O O . GLY A 1 230 ? -4.765 -9.123 -6.290 1.00 85.81 230 GLY A O 1
ATOM 1800 N N . LEU A 1 231 ? -2.657 -9.126 -5.491 1.00 89.56 231 LEU A N 1
ATOM 1801 C CA . LEU A 1 231 ? -2.828 -8.021 -4.542 1.00 89.56 231 LEU A CA 1
ATOM 1802 C C . LEU A 1 231 ? -3.473 -6.793 -5.193 1.00 89.56 231 LEU A C 1
ATOM 1804 O O . LEU A 1 231 ? -4.443 -6.274 -4.657 1.00 89.56 231 LEU A O 1
ATOM 1808 N N . ASP A 1 232 ? -2.995 -6.368 -6.362 1.00 89.94 232 ASP A N 1
ATOM 1809 C CA . ASP A 1 232 ? -3.524 -5.169 -7.017 1.00 89.94 232 ASP A CA 1
ATOM 1810 C C . ASP A 1 232 ? -5.003 -5.320 -7.393 1.00 89.94 232 ASP A C 1
ATOM 1812 O O . ASP A 1 232 ? -5.784 -4.404 -7.173 1.00 89.94 232 ASP A O 1
ATOM 1816 N N . THR A 1 233 ? -5.421 -6.495 -7.879 1.00 90.50 233 THR A N 1
ATOM 1817 C CA . THR A 1 233 ? -6.841 -6.775 -8.159 1.00 90.50 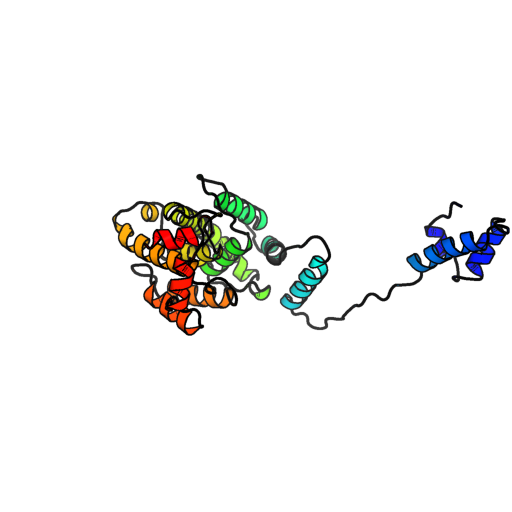233 THR A CA 1
ATOM 1818 C C . THR A 1 233 ? -7.677 -6.692 -6.886 1.00 90.50 233 THR A C 1
ATOM 1820 O O . THR A 1 233 ? -8.764 -6.119 -6.893 1.00 90.50 233 THR A O 1
ATOM 1823 N N . THR A 1 234 ? -7.162 -7.224 -5.777 1.00 92.50 234 THR A N 1
ATOM 1824 C CA . THR A 1 234 ? -7.823 -7.121 -4.473 1.00 92.50 234 THR A CA 1
ATOM 1825 C C . THR A 1 234 ? -7.911 -5.676 -4.002 1.00 92.50 234 THR A C 1
ATOM 1827 O O . THR A 1 234 ? -8.987 -5.250 -3.603 1.00 92.50 234 THR A O 1
ATOM 1830 N N . LEU A 1 235 ? -6.832 -4.898 -4.098 1.00 93.94 235 LEU A N 1
ATOM 1831 C CA . LEU A 1 235 ? -6.824 -3.489 -3.702 1.00 93.94 235 LEU A CA 1
ATOM 1832 C C . LEU A 1 235 ? -7.790 -2.649 -4.543 1.00 93.94 235 LEU A C 1
ATOM 1834 O O . LEU A 1 235 ? -8.505 -1.825 -3.979 1.00 93.94 235 LEU A O 1
ATOM 1838 N N . THR A 1 236 ? -7.868 -2.888 -5.856 1.00 92.94 236 THR A N 1
ATOM 1839 C CA . THR A 1 236 ? -8.855 -2.239 -6.730 1.00 92.94 236 THR A CA 1
ATOM 1840 C C . THR A 1 236 ? -10.279 -2.545 -6.268 1.00 92.94 236 THR A C 1
ATOM 1842 O O . THR A 1 236 ? -11.055 -1.616 -6.064 1.00 92.94 236 THR A O 1
ATOM 1845 N N . ARG A 1 237 ? -10.608 -3.820 -6.015 1.00 93.00 237 ARG A N 1
ATOM 1846 C CA . ARG A 1 237 ? -11.936 -4.224 -5.517 1.00 93.00 237 ARG A CA 1
ATOM 1847 C C . ARG A 1 237 ? -12.271 -3.605 -4.163 1.00 93.00 237 ARG A C 1
ATOM 1849 O O . ARG A 1 237 ? -13.372 -3.100 -3.979 1.00 93.00 237 ARG A O 1
ATOM 1856 N N . LEU A 1 238 ? -11.322 -3.617 -3.227 1.00 94.81 238 LEU A N 1
ATOM 1857 C CA . LEU A 1 238 ? -11.502 -3.001 -1.912 1.00 94.81 238 LEU A CA 1
ATOM 1858 C C . LEU A 1 238 ? -11.774 -1.502 -2.038 1.00 94.81 238 LEU A C 1
ATOM 1860 O O . LEU A 1 238 ? -12.687 -0.994 -1.396 1.00 94.81 238 LEU A O 1
ATOM 1864 N N . ARG A 1 239 ? -11.025 -0.801 -2.896 1.00 94.44 239 ARG A N 1
ATOM 1865 C CA . ARG A 1 239 ? -11.267 0.614 -3.182 1.00 94.44 239 ARG A CA 1
ATOM 1866 C C . ARG A 1 239 ? -12.660 0.843 -3.765 1.00 94.44 239 ARG A C 1
ATOM 1868 O O . ARG A 1 239 ? -13.350 1.710 -3.252 1.00 94.44 239 ARG A O 1
ATOM 1875 N N . GLU A 1 240 ? -13.081 0.076 -4.770 1.00 94.00 240 GLU A N 1
ATOM 1876 C CA . GLU A 1 240 ? -14.420 0.205 -5.371 1.00 94.00 240 GLU A CA 1
ATOM 1877 C C . GLU A 1 240 ? -15.529 0.115 -4.310 1.00 94.00 240 GLU A C 1
ATOM 1879 O O . GLU A 1 240 ? -16.415 0.968 -4.263 1.00 94.00 240 GLU A O 1
ATOM 1884 N N . VAL A 1 241 ? -15.447 -0.876 -3.415 1.00 95.56 241 VAL A N 1
ATOM 1885 C CA . VAL A 1 241 ? -16.430 -1.053 -2.337 1.00 95.56 241 VAL A CA 1
ATOM 1886 C C . VAL A 1 241 ? -16.386 0.097 -1.337 1.00 95.56 241 VAL A C 1
ATOM 1888 O O . VAL A 1 241 ? -17.436 0.623 -0.977 1.00 95.56 241 VAL A O 1
ATOM 1891 N N . LEU A 1 242 ? -15.193 0.505 -0.898 1.00 95.75 242 LEU A N 1
ATOM 1892 C CA . LEU A 1 242 ? -15.032 1.591 0.071 1.00 95.75 242 LEU A CA 1
ATOM 1893 C C . LEU A 1 242 ? -15.549 2.924 -0.485 1.00 95.75 242 LEU A C 1
ATOM 1895 O O . LEU A 1 242 ? -16.294 3.625 0.193 1.00 95.75 242 LEU A O 1
ATOM 1899 N N . THR A 1 243 ? -15.222 3.250 -1.737 1.00 94.00 243 THR A N 1
ATOM 1900 C CA . THR A 1 243 ? -15.706 4.463 -2.410 1.00 94.00 243 THR A CA 1
ATOM 1901 C C . THR A 1 243 ? -17.222 4.430 -2.636 1.00 94.00 243 THR A C 1
ATOM 1903 O O . THR A 1 243 ? -17.861 5.479 -2.619 1.00 94.00 243 THR A O 1
ATOM 1906 N N . GLY A 1 244 ? -17.818 3.246 -2.807 1.00 92.44 244 GLY A N 1
ATOM 1907 C CA . GLY A 1 244 ? -19.272 3.078 -2.900 1.00 92.44 244 GLY A CA 1
ATOM 1908 C C . GLY A 1 244 ? -20.018 3.153 -1.560 1.00 92.44 244 GLY A C 1
ATOM 1909 O O . GLY A 1 244 ? -21.228 3.361 -1.561 1.00 92.44 244 GLY A O 1
ATOM 1910 N N . ASN A 1 245 ? -19.320 3.007 -0.427 1.00 91.31 245 ASN A N 1
ATOM 1911 C CA . ASN A 1 245 ? -19.903 2.904 0.916 1.00 91.31 245 ASN A CA 1
ATOM 1912 C C . ASN A 1 245 ? -19.247 3.905 1.882 1.00 91.31 245 ASN A C 1
ATOM 1914 O O . ASN A 1 245 ? -18.579 3.535 2.845 1.00 91.31 245 ASN A O 1
ATOM 1918 N N . THR A 1 246 ? -19.426 5.198 1.610 1.00 83.38 246 THR A N 1
ATOM 1919 C CA . THR A 1 246 ? -18.789 6.290 2.369 1.00 83.38 246 THR A CA 1
ATOM 1920 C C . THR A 1 246 ? -19.548 6.711 3.628 1.00 83.38 246 THR A C 1
ATOM 1922 O O . THR A 1 246 ? -19.034 7.500 4.419 1.00 83.38 246 THR A O 1
ATOM 1925 N N . ILE A 1 247 ? -20.771 6.211 3.826 1.00 79.31 247 ILE A N 1
ATOM 1926 C CA . ILE A 1 247 ? -21.648 6.604 4.932 1.00 79.31 247 ILE A CA 1
ATOM 1927 C C . ILE A 1 247 ? -21.752 5.457 5.934 1.00 79.31 247 ILE A C 1
ATOM 1929 O O . ILE A 1 247 ? -22.100 4.337 5.574 1.00 79.31 247 ILE A O 1
ATOM 1933 N N . GLY A 1 248 ? -21.546 5.775 7.211 1.00 82.94 248 GLY A N 1
ATOM 1934 C CA . GLY A 1 248 ? -21.759 4.843 8.313 1.00 82.94 248 GLY A CA 1
ATOM 1935 C C . GLY A 1 248 ? -20.499 4.075 8.706 1.00 82.94 248 GLY A C 1
ATOM 1936 O O . GLY A 1 248 ? -19.399 4.628 8.724 1.00 82.94 248 GLY A O 1
ATOM 1937 N N . SER A 1 249 ? -20.689 2.821 9.113 1.00 90.88 249 SER A N 1
ATOM 1938 C CA . SER A 1 249 ? -19.617 1.963 9.625 1.00 90.88 249 SER A CA 1
ATOM 1939 C C . SER A 1 249 ? -18.805 1.325 8.493 1.00 90.88 249 SER A C 1
ATOM 1941 O O . SER A 1 249 ? -19.241 1.290 7.346 1.00 90.88 249 SER A O 1
ATOM 1943 N N . PHE A 1 250 ? -17.620 0.813 8.815 1.00 95.44 250 PHE A N 1
ATOM 1944 C CA . PHE A 1 250 ? -16.763 0.056 7.922 1.00 95.44 250 PHE A CA 1
ATOM 1945 C C . PHE A 1 250 ? -17.548 -1.080 7.232 1.00 95.44 250 PHE A C 1
ATOM 1947 O O . PHE A 1 250 ? -18.088 -1.952 7.923 1.00 95.44 250 PHE A O 1
ATOM 1954 N N . PRO A 1 251 ? -17.602 -1.110 5.885 1.00 96.00 251 PRO A N 1
ATOM 1955 C CA . PRO A 1 251 ? -18.470 -2.008 5.119 1.00 96.00 251 PRO A CA 1
ATOM 1956 C C . PRO A 1 251 ? -17.864 -3.417 5.000 1.00 96.00 251 PRO A C 1
ATOM 1958 O O . PRO A 1 251 ? -17.504 -3.886 3.918 1.00 96.00 251 PRO A O 1
ATOM 1961 N N . ALA A 1 252 ? -17.671 -4.093 6.138 1.00 94.94 252 ALA A N 1
ATOM 1962 C CA . ALA A 1 252 ? -17.007 -5.396 6.199 1.00 94.94 252 ALA A CA 1
ATOM 1963 C C . ALA A 1 252 ? -17.740 -6.467 5.375 1.00 94.94 252 ALA A C 1
ATOM 1965 O O . ALA A 1 252 ? -17.092 -7.280 4.717 1.00 94.94 252 ALA A O 1
ATOM 1966 N N . VAL A 1 253 ? -19.077 -6.451 5.381 1.00 93.44 253 VAL A N 1
ATOM 1967 C CA . VAL A 1 253 ? -19.914 -7.438 4.681 1.00 93.44 253 VAL A CA 1
ATOM 1968 C C . VAL A 1 253 ? -19.774 -7.290 3.167 1.00 93.44 253 VAL A C 1
ATOM 1970 O O . VAL A 1 253 ? -19.545 -8.270 2.459 1.00 93.44 253 VAL A O 1
ATOM 1973 N N . GLU A 1 254 ? -19.859 -6.060 2.668 1.00 95.44 254 GLU A N 1
ATOM 1974 C CA . GLU A 1 254 ? -19.726 -5.731 1.251 1.00 95.44 254 GLU A CA 1
ATOM 1975 C C . GLU A 1 254 ? -18.308 -6.028 0.758 1.00 95.44 254 GLU A C 1
ATOM 1977 O O . GLU A 1 254 ? -18.126 -6.583 -0.329 1.00 95.44 254 GLU A O 1
ATOM 1982 N N . ILE A 1 255 ? -17.299 -5.712 1.578 1.00 94.69 255 ILE A N 1
ATOM 1983 C CA . ILE A 1 255 ? -15.903 -6.041 1.292 1.00 94.69 255 ILE A CA 1
ATOM 1984 C C . ILE A 1 255 ? -15.734 -7.554 1.168 1.00 94.69 255 ILE A C 1
ATOM 1986 O O . ILE A 1 255 ? -15.164 -8.016 0.180 1.00 94.69 255 ILE A O 1
ATOM 1990 N N . GLU A 1 256 ? -16.228 -8.320 2.142 1.00 93.75 256 GLU A N 1
ATOM 1991 C CA . GLU A 1 256 ? -16.137 -9.782 2.170 1.00 93.75 256 GLU A CA 1
ATOM 1992 C C . GLU A 1 256 ? -16.791 -10.420 0.945 1.00 93.75 256 GLU A C 1
ATOM 1994 O O . GLU A 1 256 ? -16.185 -11.284 0.305 1.00 93.75 256 GLU A O 1
ATOM 1999 N N . ALA A 1 257 ? -17.975 -9.943 0.559 1.00 93.38 257 ALA A N 1
ATOM 2000 C CA . ALA A 1 257 ? -18.656 -10.390 -0.649 1.00 93.38 257 ALA A CA 1
ATOM 2001 C C . ALA A 1 257 ? -17.837 -10.089 -1.919 1.00 93.38 257 ALA A C 1
ATOM 2003 O O . ALA A 1 257 ? -17.674 -10.958 -2.782 1.00 93.38 257 ALA A O 1
ATOM 2004 N N . ALA A 1 258 ? -17.269 -8.884 -2.028 1.00 92.25 258 ALA A N 1
ATOM 2005 C CA . ALA A 1 258 ? -16.490 -8.477 -3.194 1.00 92.25 258 ALA A CA 1
ATOM 2006 C C . ALA A 1 258 ? -15.168 -9.249 -3.334 1.00 92.25 258 ALA A C 1
ATOM 2008 O O . ALA A 1 258 ? -14.789 -9.624 -4.447 1.00 92.25 258 ALA A O 1
ATOM 2009 N N . VAL A 1 259 ? -14.465 -9.522 -2.228 1.00 90.31 259 VAL A N 1
ATOM 2010 C CA . VAL A 1 259 ? -13.227 -10.320 -2.274 1.00 90.31 259 VAL A CA 1
ATOM 2011 C C . VAL A 1 259 ? -13.512 -11.808 -2.498 1.00 90.31 259 VAL A C 1
ATOM 2013 O O . VAL A 1 259 ? -12.759 -12.472 -3.214 1.00 90.31 259 VAL A O 1
ATOM 2016 N N . ALA A 1 260 ? -14.632 -12.332 -1.990 1.00 90.62 260 ALA A N 1
ATOM 2017 C CA . ALA A 1 260 ? -15.065 -13.698 -2.274 1.00 90.62 260 ALA A CA 1
ATOM 2018 C C . ALA A 1 260 ? -15.350 -13.913 -3.770 1.00 90.62 260 ALA A C 1
ATOM 2020 O O . ALA A 1 260 ? -14.946 -14.936 -4.324 1.00 90.62 260 ALA A O 1
ATOM 2021 N N . ALA A 1 261 ? -15.944 -12.926 -4.452 1.00 88.69 261 ALA A N 1
ATOM 2022 C CA . ALA A 1 261 ? -16.221 -12.985 -5.891 1.00 88.69 261 ALA A CA 1
ATOM 2023 C C . ALA A 1 261 ? -14.958 -13.108 -6.770 1.00 88.69 261 ALA A C 1
ATOM 2025 O O . ALA A 1 261 ? -15.040 -13.572 -7.905 1.00 88.69 261 ALA A O 1
ATOM 2026 N N . VAL A 1 262 ? -13.783 -12.731 -6.252 1.00 86.12 262 VAL A N 1
ATOM 2027 C CA . VAL A 1 262 ? -12.480 -12.911 -6.922 1.00 86.12 262 VAL A CA 1
ATOM 2028 C C . VAL A 1 262 ? -11.677 -14.091 -6.357 1.00 86.12 262 VAL A C 1
ATOM 2030 O O . VAL A 1 262 ? -10.462 -14.161 -6.531 1.00 86.12 262 VAL A O 1
ATOM 2033 N N . GLY A 1 263 ? -12.347 -15.024 -5.671 1.00 85.62 263 GLY A N 1
ATOM 2034 C CA . GLY A 1 263 ? -11.747 -16.252 -5.143 1.00 85.62 263 GLY A CA 1
ATOM 2035 C C . GLY A 1 263 ? -10.987 -16.080 -3.826 1.00 85.62 263 GLY A C 1
ATOM 2036 O O . GLY A 1 263 ? -10.259 -16.982 -3.422 1.00 85.62 263 GLY A O 1
ATOM 2037 N N . LYS A 1 264 ? -11.143 -14.941 -3.141 1.00 87.62 264 LYS A N 1
ATOM 2038 C CA . LYS A 1 264 ? -10.467 -14.619 -1.874 1.00 87.62 264 LYS A CA 1
ATOM 2039 C C . LYS A 1 264 ? -11.462 -14.526 -0.719 1.00 87.62 264 LYS A C 1
ATOM 2041 O O . LYS A 1 264 ? -11.570 -13.497 -0.060 1.00 87.62 264 LYS A O 1
ATOM 2046 N N . SER A 1 265 ? -12.214 -15.603 -0.500 1.00 88.06 265 SER A N 1
ATOM 2047 C CA . SER A 1 265 ? -13.189 -15.670 0.592 1.00 88.06 265 SER A CA 1
ATOM 2048 C C . SER A 1 265 ? -12.510 -15.579 1.962 1.00 88.06 265 SER A C 1
ATOM 2050 O O . SER A 1 265 ? -11.473 -16.203 2.189 1.00 88.06 265 SER A O 1
ATOM 2052 N N . LEU A 1 266 ? -13.134 -14.851 2.889 1.00 87.44 266 LEU A N 1
ATOM 2053 C CA . LEU A 1 266 ? -12.751 -14.783 4.305 1.00 87.44 266 LEU A CA 1
ATOM 2054 C C . LEU A 1 266 ? -13.451 -15.852 5.168 1.00 87.44 266 LEU A C 1
ATOM 2056 O O . LEU A 1 266 ? -13.375 -15.809 6.393 1.00 87.44 266 LEU A O 1
ATOM 2060 N N . SER A 1 267 ? -14.110 -16.829 4.538 1.00 86.81 267 SER A N 1
ATOM 2061 C CA . SER A 1 267 ? -14.630 -18.028 5.204 1.00 86.81 267 SER A CA 1
ATOM 2062 C C . SER A 1 267 ? -13.503 -19.012 5.518 1.00 86.81 267 SER A C 1
ATOM 2064 O O . SER A 1 267 ? -12.647 -19.241 4.664 1.00 86.81 267 SER A O 1
ATOM 2066 N N . PHE A 1 268 ? -13.531 -19.638 6.692 1.00 86.75 268 PHE A N 1
ATOM 2067 C CA . PHE A 1 268 ? -12.575 -20.675 7.091 1.00 86.75 268 PHE A CA 1
ATOM 2068 C C . PHE A 1 268 ? -13.235 -22.049 7.017 1.00 86.75 268 PHE A C 1
ATOM 2070 O O . PHE A 1 268 ? -14.331 -22.225 7.552 1.00 86.75 268 PHE A O 1
ATOM 2077 N N . ASP A 1 269 ? -12.592 -23.003 6.347 1.00 88.19 269 ASP A N 1
ATOM 2078 C CA . ASP A 1 269 ? -13.035 -24.398 6.367 1.00 88.19 269 ASP A CA 1
ATOM 2079 C C . ASP A 1 269 ? -12.490 -25.158 7.592 1.00 88.19 269 ASP A C 1
ATOM 2081 O O . ASP A 1 269 ? -11.661 -24.651 8.351 1.00 88.19 269 ASP A O 1
ATOM 2085 N N . ALA A 1 270 ? -12.981 -26.380 7.818 1.00 87.31 270 ALA A N 1
ATOM 2086 C CA . ALA A 1 270 ? -12.589 -27.179 8.980 1.00 87.31 270 ALA A CA 1
ATOM 2087 C C . ALA A 1 270 ? -11.085 -27.507 9.003 1.00 87.31 270 ALA A C 1
ATOM 2089 O O . ALA A 1 270 ? -10.477 -27.497 10.069 1.00 87.31 270 ALA A O 1
ATOM 2090 N N . ALA A 1 271 ? -10.472 -27.749 7.840 1.00 88.06 271 ALA A N 1
ATOM 2091 C CA . ALA A 1 271 ? -9.050 -28.070 7.755 1.00 88.06 271 ALA A CA 1
ATOM 2092 C C . ALA A 1 271 ? -8.183 -26.842 8.067 1.00 88.06 271 ALA A C 1
ATOM 2094 O O . ALA A 1 271 ? -7.153 -26.953 8.731 1.00 88.06 271 ALA A O 1
ATOM 2095 N N . GLU A 1 272 ? -8.611 -25.660 7.628 1.00 87.44 272 GLU A N 1
ATOM 2096 C CA . GLU A 1 272 ? -7.972 -24.398 7.980 1.00 87.44 272 GLU A CA 1
ATOM 2097 C C . GLU A 1 272 ? -8.100 -24.104 9.472 1.00 87.44 272 GLU A C 1
ATOM 2099 O O . GLU A 1 272 ? -7.118 -23.702 10.089 1.00 87.44 272 GLU A O 1
ATOM 2104 N N . ILE A 1 273 ? -9.272 -24.333 10.072 1.00 86.81 273 ILE A N 1
ATOM 2105 C CA . ILE A 1 273 ? -9.461 -24.174 11.520 1.00 86.81 273 ILE A CA 1
ATOM 2106 C C . ILE A 1 273 ? -8.516 -25.113 12.282 1.00 86.81 273 ILE A C 1
ATOM 2108 O O . ILE A 1 273 ? -7.801 -24.654 13.173 1.00 86.81 273 ILE A O 1
ATOM 2112 N N . ASP A 1 274 ? -8.430 -26.386 11.891 1.00 86.31 274 ASP A N 1
ATOM 2113 C CA . ASP A 1 274 ? -7.497 -27.342 12.495 1.00 86.31 274 ASP A CA 1
ATOM 2114 C C . ASP A 1 274 ? -6.029 -26.907 12.325 1.00 86.31 274 ASP A C 1
ATOM 2116 O O . ASP A 1 274 ? -5.232 -27.035 13.257 1.00 86.31 274 ASP A O 1
ATOM 2120 N N . GLU A 1 275 ? -5.642 -26.340 11.174 1.00 88.00 275 GLU A N 1
ATOM 2121 C CA . GLU A 1 275 ? -4.301 -25.762 10.987 1.00 88.00 275 GLU A CA 1
ATOM 2122 C C . GLU A 1 275 ? -4.046 -24.619 11.981 1.00 88.00 275 GLU A C 1
ATOM 2124 O O . GLU A 1 275 ? -2.974 -24.551 12.589 1.00 88.00 275 GLU A O 1
ATOM 2129 N N . LEU A 1 276 ? -5.023 -23.723 12.151 1.00 86.88 276 LEU A N 1
ATOM 2130 C CA . LEU A 1 276 ? -4.910 -22.567 13.040 1.00 86.88 276 LEU A CA 1
ATOM 2131 C C . LEU A 1 276 ? -4.762 -22.987 14.507 1.00 86.88 276 LEU A C 1
ATOM 2133 O O . LEU A 1 276 ? -3.939 -22.410 15.220 1.00 86.88 276 LEU A O 1
ATOM 2137 N N . LEU A 1 277 ? -5.489 -24.021 14.939 1.00 84.69 277 LEU A N 1
ATOM 2138 C CA . LEU A 1 277 ? -5.386 -24.586 16.290 1.00 84.69 277 LEU A CA 1
ATOM 2139 C C . LEU A 1 277 ? -4.031 -25.264 16.549 1.00 84.69 277 LEU A C 1
ATOM 2141 O O . LEU A 1 277 ? -3.588 -25.347 17.693 1.00 84.69 277 LEU A O 1
ATOM 2145 N N . ASN A 1 278 ? -3.344 -25.701 15.492 1.00 86.06 278 ASN A N 1
ATOM 2146 C CA . ASN A 1 278 ? -2.023 -26.327 15.564 1.00 86.06 278 ASN A CA 1
ATOM 2147 C C . ASN A 1 278 ? -0.855 -25.335 15.384 1.00 86.06 278 ASN A C 1
ATOM 2149 O O . ASN A 1 278 ? 0.308 -25.752 15.287 1.00 86.06 278 ASN A O 1
ATOM 2153 N N . LEU A 1 279 ? -1.117 -24.022 15.330 1.00 85.06 279 LEU A N 1
ATOM 2154 C CA . LEU A 1 279 ? -0.055 -23.022 15.230 1.00 85.06 279 LEU A CA 1
ATOM 2155 C C . LEU A 1 279 ? 0.846 -23.038 16.467 1.00 85.06 279 LEU A C 1
ATOM 2157 O O . LEU A 1 279 ? 0.400 -23.016 17.612 1.00 85.06 279 LEU A O 1
ATOM 2161 N N . LYS A 1 280 ? 2.160 -23.007 16.228 1.00 82.38 280 LYS A N 1
ATOM 2162 C CA . LYS A 1 280 ? 3.146 -22.927 17.307 1.00 82.38 280 LYS A CA 1
ATOM 2163 C C . LYS A 1 280 ? 3.170 -21.530 17.928 1.00 82.38 280 LYS A C 1
ATOM 2165 O O . LYS A 1 280 ? 2.995 -20.511 17.249 1.00 82.38 280 LYS A O 1
ATOM 2170 N N . TYR A 1 281 ? 3.457 -21.492 19.226 1.00 75.44 281 TYR A N 1
ATOM 2171 C CA . TYR A 1 281 ? 3.757 -20.254 19.937 1.00 75.44 281 TYR A CA 1
ATOM 2172 C C . TYR A 1 281 ? 4.912 -19.496 19.253 1.00 75.44 281 TYR A C 1
ATOM 2174 O O . TYR A 1 281 ? 5.807 -20.114 18.677 1.00 75.44 281 TYR A O 1
ATOM 2182 N N . ALA A 1 282 ? 4.874 -18.162 19.317 1.00 75.62 282 ALA A N 1
ATOM 2183 C CA . ALA A 1 282 ? 5.806 -17.231 18.663 1.00 75.62 282 ALA A CA 1
ATOM 2184 C C . ALA A 1 282 ? 5.751 -17.152 17.118 1.00 75.62 282 ALA A C 1
ATOM 2186 O O . ALA A 1 282 ? 6.586 -16.483 16.512 1.00 75.62 282 ALA A O 1
ATOM 2187 N N . GLY A 1 283 ? 4.763 -17.770 16.462 1.00 80.31 283 GLY A N 1
ATOM 2188 C CA . GLY A 1 283 ? 4.492 -17.534 15.040 1.00 80.31 283 GLY A CA 1
ATOM 2189 C C . GLY A 1 283 ? 3.833 -16.171 14.774 1.00 80.31 283 GLY A C 1
ATOM 2190 O O . GLY A 1 283 ? 3.011 -15.707 15.561 1.00 80.31 283 GLY A O 1
ATOM 2191 N N . GLN A 1 284 ? 4.130 -15.552 13.625 1.00 80.31 284 GLN A N 1
ATOM 2192 C CA . GLN A 1 284 ? 3.579 -14.239 13.237 1.00 80.31 284 GLN A CA 1
ATOM 2193 C C . GLN A 1 284 ? 2.036 -14.235 13.175 1.00 80.31 284 GLN A C 1
ATOM 2195 O O . GLN A 1 284 ? 1.398 -13.294 13.634 1.00 80.31 284 GLN A O 1
ATOM 2200 N N . ARG A 1 285 ? 1.421 -15.327 12.688 1.00 82.06 285 ARG A N 1
ATOM 2201 C CA . ARG A 1 285 ? -0.048 -15.508 12.645 1.00 82.06 285 ARG A CA 1
ATOM 2202 C C . ARG A 1 285 ? -0.677 -15.807 14.009 1.00 82.06 285 ARG A C 1
ATOM 2204 O O . ARG A 1 285 ? -1.871 -15.583 14.182 1.00 82.06 285 ARG A O 1
ATOM 2211 N N . THR A 1 286 ? 0.105 -16.294 14.973 1.00 82.69 286 THR A N 1
ATOM 2212 C CA . THR A 1 286 ? -0.400 -16.784 16.263 1.00 82.69 286 THR A CA 1
ATOM 2213 C C . THR A 1 286 ? -1.077 -15.674 17.059 1.00 82.69 286 THR A C 1
ATOM 2215 O O . THR A 1 286 ? -2.137 -15.899 17.629 1.00 82.69 286 THR A O 1
ATOM 2218 N N . PHE A 1 287 ? -0.529 -14.455 17.037 1.00 85.56 287 PHE A N 1
ATOM 2219 C CA . PHE A 1 287 ? -1.160 -13.303 17.688 1.00 85.56 287 PHE A CA 1
ATOM 2220 C C . PHE A 1 287 ? -2.569 -13.030 17.150 1.00 85.56 287 PHE A C 1
ATOM 2222 O O . PHE A 1 287 ? -3.495 -12.871 17.936 1.00 85.56 287 PHE A O 1
ATOM 2229 N N . SER A 1 288 ? -2.736 -13.017 15.822 1.00 83.12 288 SER A N 1
ATOM 2230 C CA . SER A 1 288 ? -4.037 -12.719 15.212 1.00 83.12 288 SER A CA 1
ATOM 2231 C C . SER A 1 288 ? -5.072 -13.776 15.599 1.00 83.12 288 SER A C 1
ATOM 2233 O O . SER A 1 288 ? -6.192 -13.431 15.951 1.00 83.12 288 SER A O 1
ATOM 2235 N N . VAL A 1 289 ? -4.687 -15.057 15.619 1.00 81.25 289 VAL A N 1
ATOM 2236 C CA . VAL A 1 289 ? -5.573 -16.140 16.080 1.00 81.25 289 VAL A CA 1
ATOM 2237 C C . VAL A 1 289 ? -5.963 -15.953 17.546 1.00 81.25 289 VAL A C 1
ATOM 2239 O O . VAL A 1 289 ? -7.144 -16.009 17.864 1.00 81.25 289 VAL A O 1
ATOM 2242 N N . LEU A 1 290 ? -4.998 -15.662 18.425 1.00 81.88 290 LEU A N 1
ATOM 2243 C CA . LEU A 1 290 ? -5.263 -15.435 19.850 1.00 81.88 290 LEU A CA 1
ATOM 2244 C C . LEU A 1 290 ? -6.142 -14.207 20.111 1.00 81.88 290 LEU A C 1
ATOM 2246 O O . LEU A 1 290 ? -6.888 -14.211 21.077 1.00 81.88 290 LEU A O 1
ATOM 2250 N N . SER A 1 291 ? -6.077 -13.171 19.270 1.00 81.44 291 SER A N 1
ATOM 2251 C CA . SER A 1 291 ? -6.908 -11.968 19.430 1.00 81.44 291 SER A CA 1
ATOM 2252 C C . SER A 1 291 ? -8.388 -12.159 19.070 1.00 81.44 291 SER A C 1
ATOM 2254 O O . SER A 1 291 ? -9.185 -11.261 19.327 1.00 81.44 291 SER A O 1
ATOM 2256 N N . VAL A 1 292 ? -8.748 -13.292 18.451 1.00 80.75 292 VAL A N 1
ATOM 2257 C CA . VAL A 1 292 ? -10.133 -13.628 18.061 1.00 80.75 292 VAL A CA 1
ATOM 2258 C C . VAL A 1 292 ? -10.776 -14.644 19.018 1.00 80.75 292 VAL A C 1
ATOM 2260 O O . VAL A 1 292 ? -11.994 -14.813 18.976 1.00 80.75 292 VAL A O 1
ATOM 2263 N N . LEU A 1 293 ? -9.980 -15.313 19.862 1.00 73.75 293 LEU A N 1
ATOM 2264 C CA . LEU A 1 293 ? -10.444 -16.242 20.904 1.00 73.75 293 LEU A CA 1
ATOM 2265 C C . LEU A 1 293 ? -10.897 -15.489 22.159 1.00 73.75 293 LEU A C 1
ATOM 2267 O O . LEU A 1 293 ? -11.891 -15.946 22.766 1.00 73.75 293 LEU A O 1
#

pLDDT: mean 86.81, std 9.67, range [51.19, 98.19]

Secondary structure (DSSP, 8-state):
----GGGGGG-S-SSHHHHHHHHHTT--TTHHHHHHHHHHHHHHHHS-------------HHHHHHHHHHHHTTSS---HHHHHHHHHHTT-SSS-HHHHHHHHHHHHHHSTT------HHHHHHHHHHHTTS--S--GGG--HHHHHHHHHTHHHHHHHHHHHHHHHHHTT--TTT-S-GGGHHHHHHHHHHTT--HHHHH-STTHHHHHHHHHHHHHHHHSTTTTSTTHHHHHHHHHHHHHH--SSS--HHHHHHHHHTTT------HHHHHHHHTPPTT-TTHHHHHTT-